Protein AF-A0A4R9EXF7-F1 (afdb_monomer_lite)

Radius of gyration: 36.36 Å; chains: 1; bounding box: 69×30×106 Å

pLDDT: mean 86.98, std 9.54, range [45.22, 97.75]

Foldseek 3Di:
DDDDQDPVNLVVLVVVLVPADADQWDADPVVHRQWTDHPPDPPPDRIDGHPQDDDDVSVVVVVCVNCCSPVSVVVSVVVVVVVVVVVVVVVVLVVVLVVLVVVLQVLLVVLVPDPDPDPVSLVSNVVSCVSNVPPPDDDGSSVVSNVVVLLVVLVVQLVVLVVVLVVQLVVCVVVVNPVSNVVSVVSNVVSVCVSVVVPVPPDD

Structure (mmCIF, N/CA/C/O backbone):
data_AF-A0A4R9EXF7-F1
#
_entry.id   AF-A0A4R9EXF7-F1
#
loop_
_atom_site.group_PDB
_atom_site.id
_atom_site.type_symbol
_atom_site.label_atom_id
_atom_site.label_alt_id
_atom_site.label_comp_id
_atom_site.label_asym_id
_atom_site.label_entity_id
_atom_site.label_seq_id
_atom_site.pdbx_PDB_ins_code
_atom_site.Cartn_x
_atom_site.Cartn_y
_atom_site.Cartn_z
_atom_site.occupancy
_atom_site.B_iso_or_equiv
_atom_site.auth_seq_id
_atom_site.auth_comp_id
_atom_site.auth_asym_id
_atom_site.auth_atom_id
_atom_site.pdbx_PDB_model_num
ATOM 1 N N . MET A 1 1 ? 10.966 14.392 -3.666 1.00 49.03 1 MET A N 1
ATOM 2 C CA . MET A 1 1 ? 10.074 13.332 -4.185 1.00 49.03 1 MET A CA 1
ATOM 3 C C . MET A 1 1 ? 9.804 13.624 -5.648 1.00 49.03 1 MET A C 1
ATOM 5 O O . MET A 1 1 ? 9.197 14.644 -5.943 1.00 49.03 1 MET A O 1
ATOM 9 N N . THR A 1 2 ? 10.315 12.803 -6.559 1.00 66.56 2 THR A N 1
ATOM 10 C CA . THR A 1 2 ? 10.086 12.955 -8.003 1.00 66.56 2 THR A CA 1
ATOM 11 C C . THR A 1 2 ? 8.628 12.620 -8.329 1.00 66.56 2 THR A C 1
ATOM 13 O O . THR A 1 2 ? 8.053 11.705 -7.735 1.00 66.56 2 THR A O 1
ATOM 16 N N . ALA A 1 3 ? 8.007 13.379 -9.234 1.00 82.88 3 ALA A N 1
ATOM 17 C CA . ALA A 1 3 ? 6.636 13.122 -9.669 1.00 82.88 3 ALA A CA 1
ATOM 18 C C . ALA A 1 3 ? 6.512 11.715 -10.284 1.00 82.88 3 ALA A C 1
ATOM 20 O O . ALA A 1 3 ? 7.434 11.235 -10.944 1.00 82.88 3 ALA A O 1
ATOM 21 N N . ARG A 1 4 ? 5.370 11.045 -10.073 1.00 88.50 4 ARG A N 1
ATOM 22 C CA . ARG A 1 4 ? 5.093 9.758 -10.731 1.00 88.50 4 ARG A CA 1
ATOM 23 C C . ARG A 1 4 ? 5.023 9.951 -12.246 1.00 88.50 4 ARG A C 1
ATOM 25 O O . ARG A 1 4 ? 4.451 10.930 -12.715 1.00 88.50 4 ARG A O 1
ATOM 32 N N . LEU A 1 5 ? 5.553 8.982 -12.990 1.00 91.81 5 LEU A N 1
ATOM 33 C CA . LEU A 1 5 ? 5.485 8.956 -14.449 1.00 91.81 5 LEU A CA 1
ATOM 34 C C . LEU A 1 5 ? 4.023 8.860 -14.913 1.00 91.81 5 LEU A C 1
ATOM 36 O O . LEU A 1 5 ? 3.321 7.926 -14.515 1.00 91.81 5 LEU A O 1
ATOM 40 N N . SER A 1 6 ? 3.569 9.809 -15.736 1.00 93.69 6 SER A N 1
ATOM 41 C CA . SER A 1 6 ? 2.227 9.749 -16.326 1.00 93.69 6 SER A CA 1
ATOM 42 C C . SER A 1 6 ? 2.146 8.666 -17.419 1.00 93.69 6 SER A C 1
ATOM 44 O O . SER A 1 6 ? 3.182 8.312 -17.995 1.00 93.69 6 SER A O 1
ATOM 46 N N . PRO A 1 7 ? 0.946 8.140 -17.735 1.00 93.19 7 PRO A N 1
ATOM 47 C CA . PRO A 1 7 ? 0.765 7.169 -18.820 1.00 93.19 7 PRO A CA 1
ATOM 48 C C . PRO A 1 7 ? 1.227 7.684 -20.191 1.00 93.19 7 PRO A C 1
ATOM 50 O O . PRO A 1 7 ? 1.802 6.936 -20.983 1.00 93.19 7 PRO A O 1
ATOM 53 N N . GLU A 1 8 ? 1.024 8.974 -20.463 1.00 94.81 8 GLU A N 1
ATOM 54 C CA . GLU A 1 8 ? 1.424 9.617 -21.717 1.00 94.81 8 GLU A CA 1
ATOM 55 C C . GLU A 1 8 ? 2.948 9.653 -21.832 1.00 94.81 8 GLU A C 1
ATOM 57 O O . GLU A 1 8 ? 3.506 9.264 -22.858 1.00 94.81 8 GLU A O 1
ATOM 62 N N . ARG A 1 9 ? 3.638 10.048 -20.751 1.00 95.56 9 ARG A N 1
ATOM 63 C CA . ARG A 1 9 ? 5.103 10.095 -20.729 1.00 95.56 9 ARG A CA 1
ATOM 64 C C . ARG A 1 9 ? 5.721 8.703 -20.833 1.00 95.56 9 ARG A C 1
ATOM 66 O O . ARG A 1 9 ? 6.747 8.542 -21.486 1.00 95.56 9 ARG A O 1
ATOM 73 N N . GLU A 1 10 ? 5.111 7.700 -20.210 1.00 95.50 10 GLU A N 1
ATOM 74 C CA . GLU A 1 10 ? 5.545 6.309 -20.351 1.00 95.50 10 GLU A CA 1
ATOM 75 C C . GLU A 1 10 ? 5.415 5.818 -21.795 1.00 95.50 10 GLU A C 1
ATOM 77 O O . GLU A 1 10 ? 6.352 5.224 -22.323 1.00 95.50 10 GLU A O 1
ATOM 82 N N . THR A 1 11 ? 4.292 6.119 -22.452 1.00 95.44 11 THR A N 1
ATOM 83 C CA . THR A 1 11 ? 4.069 5.782 -23.866 1.00 95.44 11 THR A CA 1
ATOM 84 C C . THR A 1 11 ? 5.102 6.465 -24.761 1.00 95.44 11 THR A C 1
ATOM 86 O O . THR A 1 11 ? 5.672 5.836 -25.645 1.00 95.44 11 THR A O 1
ATOM 89 N N . GLU A 1 12 ? 5.415 7.736 -24.503 1.00 97.19 12 GLU A N 1
ATOM 90 C CA . GLU A 1 12 ? 6.453 8.461 -25.239 1.00 97.19 12 GLU A CA 1
ATOM 91 C C . GLU A 1 12 ? 7.849 7.839 -25.053 1.00 97.19 12 GLU A C 1
ATOM 93 O O . GLU A 1 12 ? 8.612 7.723 -26.012 1.00 97.19 12 GLU A O 1
ATOM 98 N N . ILE A 1 13 ? 8.211 7.436 -23.829 1.00 96.44 13 ILE A N 1
ATOM 99 C CA . ILE A 1 13 ? 9.482 6.740 -23.565 1.00 96.44 13 ILE A CA 1
ATOM 100 C C . ILE A 1 13 ? 9.509 5.397 -24.298 1.00 96.44 13 ILE A C 1
ATOM 102 O O . ILE A 1 13 ? 10.498 5.105 -24.963 1.00 96.44 13 ILE A O 1
ATOM 106 N N . ARG A 1 14 ? 8.419 4.626 -24.235 1.00 96.31 14 ARG A N 1
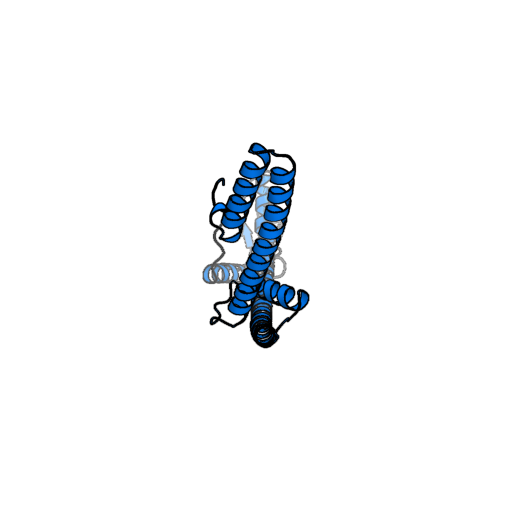ATOM 107 C CA . ARG A 1 14 ? 8.291 3.338 -24.922 1.00 96.31 14 ARG A CA 1
ATOM 108 C C . ARG A 1 14 ? 8.462 3.480 -26.430 1.00 96.31 14 ARG A C 1
ATOM 110 O O . ARG A 1 14 ? 9.304 2.803 -26.999 1.00 96.31 14 ARG A O 1
ATOM 117 N N . ASN A 1 15 ? 7.760 4.426 -27.051 1.00 96.38 15 ASN A N 1
ATOM 118 C CA . ASN A 1 15 ? 7.868 4.677 -28.489 1.00 96.38 15 ASN A CA 1
ATOM 119 C C . ASN A 1 15 ? 9.296 5.071 -28.897 1.00 96.38 15 ASN A C 1
ATOM 121 O O . ASN A 1 15 ? 9.771 4.661 -29.951 1.00 96.38 15 ASN A O 1
ATOM 125 N N . ARG A 1 16 ? 10.001 5.858 -28.068 1.00 95.81 16 ARG A N 1
ATOM 126 C CA . ARG A 1 16 ? 11.411 6.202 -28.317 1.00 95.81 16 ARG A CA 1
ATOM 127 C C . ARG A 1 16 ? 12.332 4.991 -28.185 1.00 95.81 16 ARG A C 1
ATOM 129 O O . ARG A 1 16 ? 13.241 4.861 -28.995 1.00 95.81 16 ARG A O 1
ATOM 136 N N . ALA A 1 17 ? 12.091 4.123 -27.205 1.00 94.12 17 ALA A N 1
ATOM 137 C CA . ALA A 1 17 ? 12.855 2.893 -27.024 1.00 94.12 17 ALA A CA 1
ATOM 138 C C . ALA A 1 17 ? 12.621 1.900 -28.179 1.00 94.12 17 ALA A C 1
ATOM 140 O O . ALA A 1 17 ? 13.577 1.350 -28.708 1.00 94.12 17 ALA A O 1
ATOM 141 N N . GLU A 1 18 ? 11.376 1.734 -28.633 1.00 91.56 18 GLU A N 1
ATOM 142 C CA . GLU A 1 18 ? 11.021 0.865 -29.767 1.00 91.56 18 GLU A CA 1
ATOM 143 C C . GLU A 1 18 ? 11.556 1.385 -31.111 1.00 91.56 18 GLU A C 1
ATOM 145 O O . GLU A 1 18 ? 11.885 0.597 -31.996 1.00 91.56 18 GLU A O 1
ATOM 150 N N . ALA A 1 19 ? 11.646 2.709 -31.277 1.00 91.50 19 ALA A N 1
ATOM 151 C CA . ALA A 1 19 ? 12.205 3.331 -32.476 1.00 91.50 19 ALA A CA 1
ATOM 152 C C . ALA A 1 19 ? 13.745 3.344 -32.500 1.00 91.50 19 ALA A C 1
ATOM 154 O O . ALA A 1 19 ? 14.331 3.594 -33.557 1.00 91.50 19 ALA A O 1
ATOM 155 N N . ALA A 1 20 ? 14.404 3.121 -31.358 1.00 90.12 20 ALA A N 1
ATOM 156 C CA . ALA A 1 20 ? 15.858 3.074 -31.278 1.00 90.12 20 ALA A CA 1
ATOM 157 C C . ALA A 1 20 ? 16.410 1.838 -32.009 1.00 90.12 20 ALA A C 1
ATOM 159 O O . ALA A 1 20 ? 15.744 0.809 -32.126 1.00 90.12 20 ALA A O 1
ATOM 160 N N . THR A 1 21 ? 17.650 1.922 -32.506 1.00 86.94 21 THR A N 1
ATOM 161 C CA . THR A 1 21 ? 18.310 0.723 -33.048 1.00 86.94 21 THR A CA 1
ATOM 162 C C . THR A 1 21 ? 18.509 -0.278 -31.907 1.00 86.94 21 THR A C 1
ATOM 164 O O . THR A 1 21 ? 19.013 0.135 -30.856 1.00 86.94 21 THR A O 1
ATOM 167 N N . PRO A 1 22 ? 18.161 -1.565 -32.104 1.00 83.19 22 PRO A N 1
ATOM 168 C CA . PRO A 1 22 ? 18.427 -2.602 -31.116 1.00 83.19 22 PRO A CA 1
ATOM 169 C C . PRO A 1 22 ? 19.884 -2.598 -30.644 1.00 83.19 22 PRO A C 1
ATOM 171 O O . PRO A 1 22 ? 20.794 -2.333 -31.430 1.00 83.19 22 PRO A O 1
ATOM 174 N N . GLY A 1 23 ? 20.085 -2.887 -29.359 1.00 77.44 23 GLY A N 1
ATOM 175 C CA . GLY A 1 23 ? 21.398 -3.167 -28.790 1.00 77.44 23 GLY A CA 1
ATOM 176 C C . GLY A 1 23 ? 21.837 -4.628 -28.979 1.00 77.44 23 GLY A C 1
ATOM 177 O O . GLY A 1 23 ? 21.099 -5.423 -29.575 1.00 77.44 23 GLY A O 1
ATOM 178 N N . PRO A 1 24 ? 23.046 -4.977 -28.513 1.00 78.06 24 PRO A N 1
ATOM 179 C CA . PRO A 1 24 ? 23.997 -4.080 -27.856 1.00 78.06 24 PRO A CA 1
ATOM 180 C C . PRO A 1 24 ? 24.759 -3.218 -28.872 1.00 78.06 24 PRO A C 1
ATOM 182 O O . PRO A 1 24 ? 25.056 -3.650 -29.990 1.00 78.06 24 PRO A O 1
ATOM 185 N N . TRP A 1 25 ? 25.077 -1.984 -28.480 1.00 84.94 25 TRP A N 1
ATOM 186 C CA . TRP A 1 25 ? 25.928 -1.085 -29.260 1.00 84.94 25 TRP A CA 1
ATOM 187 C C . TRP A 1 25 ? 27.375 -1.312 -28.836 1.00 84.94 25 TRP A C 1
ATOM 189 O O . TRP A 1 25 ? 27.733 -1.039 -27.693 1.00 84.94 25 TRP A O 1
ATOM 199 N N . VAL A 1 26 ? 28.205 -1.820 -29.746 1.00 84.88 26 VAL A N 1
ATOM 200 C CA . VAL A 1 26 ? 29.598 -2.176 -29.441 1.00 84.88 26 VAL A CA 1
ATOM 201 C C . VAL A 1 26 ? 30.569 -1.234 -30.138 1.00 84.88 26 VAL A C 1
ATOM 203 O O . VAL A 1 26 ? 30.279 -0.719 -31.222 1.00 84.88 26 VAL A O 1
ATOM 206 N N . GLU A 1 27 ? 31.724 -1.013 -29.511 1.00 85.12 27 GLU A N 1
ATOM 207 C CA . GLU A 1 27 ? 32.823 -0.257 -30.107 1.00 85.12 27 GLU A CA 1
ATOM 208 C C . GLU A 1 27 ? 33.320 -0.970 -31.371 1.00 85.12 27 GLU A C 1
ATOM 210 O O . GLU A 1 27 ? 33.538 -2.185 -31.377 1.00 85.12 27 GLU A O 1
ATOM 215 N N . TYR A 1 28 ? 33.515 -0.214 -32.450 1.00 83.25 28 TYR A N 1
ATOM 216 C CA . TYR A 1 28 ? 34.041 -0.745 -33.701 1.00 83.25 28 TYR A CA 1
ATOM 217 C C . TYR A 1 28 ? 35.453 -0.195 -33.943 1.00 83.25 28 TYR A C 1
ATOM 219 O O . TYR A 1 28 ? 35.640 0.871 -34.532 1.00 83.25 28 TYR A O 1
ATOM 227 N N . ALA A 1 29 ? 36.450 -0.952 -33.473 1.00 80.25 29 ALA A N 1
ATOM 228 C CA . ALA A 1 29 ? 37.847 -0.526 -33.348 1.00 80.25 29 ALA A CA 1
ATOM 229 C C . ALA A 1 29 ? 38.460 0.075 -34.629 1.00 80.25 29 ALA A C 1
ATOM 231 O O . ALA A 1 29 ? 39.260 1.007 -34.549 1.00 80.25 29 ALA A O 1
ATOM 232 N N . ASP A 1 30 ? 38.050 -0.399 -35.811 1.00 83.81 30 ASP A N 1
ATOM 233 C CA . ASP A 1 30 ? 38.567 0.080 -37.102 1.00 83.81 30 ASP A CA 1
ATOM 234 C C . ASP A 1 30 ? 38.242 1.562 -37.384 1.00 83.81 30 ASP A C 1
ATOM 236 O O . ASP A 1 30 ? 38.890 2.185 -38.225 1.00 83.81 30 ASP A O 1
ATOM 240 N N . TYR A 1 31 ? 37.245 2.135 -36.699 1.00 80.38 31 TYR A N 1
ATOM 241 C CA . TYR A 1 31 ? 36.782 3.518 -36.884 1.00 80.38 31 TYR A CA 1
ATOM 242 C C . TYR A 1 31 ? 37.031 4.402 -35.648 1.00 80.38 31 TYR A C 1
ATOM 244 O O . TYR A 1 31 ? 36.631 5.568 -35.631 1.00 80.38 31 TYR A O 1
ATOM 252 N N . GLY A 1 32 ? 37.750 3.877 -34.650 1.00 81.75 32 GLY A N 1
ATOM 253 C CA . GLY A 1 32 ? 38.147 4.582 -33.432 1.00 81.75 32 GLY A CA 1
ATOM 254 C C . GLY A 1 32 ? 37.204 4.382 -32.241 1.00 81.75 32 GLY A C 1
ATOM 255 O O . GLY A 1 32 ? 36.060 3.960 -32.382 1.00 81.75 32 GLY A O 1
ATOM 256 N N . LYS A 1 33 ? 37.700 4.739 -31.050 1.00 79.38 33 LYS A N 1
ATOM 257 C CA . LYS A 1 33 ? 37.063 4.486 -29.742 1.00 79.38 33 LYS A CA 1
ATOM 258 C C . LYS A 1 33 ? 35.715 5.172 -29.498 1.00 79.38 33 LYS A C 1
ATOM 260 O O . LYS A 1 33 ? 34.995 4.812 -28.570 1.00 79.38 33 LYS A O 1
ATOM 265 N N . ASP A 1 34 ? 35.393 6.180 -30.302 1.00 81.88 34 ASP A N 1
ATOM 266 C CA . ASP A 1 34 ? 34.145 6.945 -30.203 1.00 81.88 34 ASP A CA 1
ATOM 267 C C . ASP A 1 34 ? 33.079 6.422 -31.179 1.00 81.88 34 ASP A C 1
ATOM 269 O O . ASP A 1 34 ? 31.987 6.983 -31.273 1.00 81.88 34 ASP A O 1
ATOM 273 N N . PHE A 1 35 ? 33.387 5.373 -31.949 1.00 82.44 35 PHE A N 1
ATOM 274 C CA . PHE A 1 35 ? 32.498 4.819 -32.961 1.00 82.44 35 PHE A CA 1
ATOM 275 C C . PHE A 1 35 ? 31.800 3.558 -32.448 1.00 82.44 35 PHE A C 1
ATOM 277 O O . PHE A 1 35 ? 32.442 2.543 -32.172 1.00 82.44 35 PHE A O 1
ATOM 284 N N . TYR A 1 36 ? 30.467 3.615 -32.395 1.00 82.62 36 TYR A N 1
ATOM 285 C CA . TYR A 1 36 ? 29.616 2.514 -31.952 1.00 82.62 36 TYR A CA 1
ATOM 286 C C . TYR A 1 36 ? 28.683 2.076 -33.070 1.00 82.62 36 TYR A C 1
ATOM 288 O O . TYR A 1 36 ? 28.116 2.897 -33.801 1.00 82.62 36 TYR A O 1
ATOM 296 N N . ALA A 1 37 ? 28.509 0.765 -33.187 1.00 79.88 37 ALA A N 1
ATOM 297 C CA . ALA A 1 37 ? 27.616 0.176 -34.166 1.00 79.88 37 ALA A CA 1
ATOM 298 C C . ALA A 1 37 ? 26.861 -1.018 -33.584 1.00 79.88 37 ALA A C 1
ATOM 300 O O . ALA A 1 37 ? 27.387 -1.793 -32.783 1.00 79.88 37 ALA A O 1
ATOM 301 N N . TYR A 1 38 ? 25.633 -1.199 -34.061 1.00 79.00 38 TYR A N 1
ATOM 302 C CA . TYR A 1 38 ? 24.917 -2.458 -33.920 1.00 79.00 38 TYR A CA 1
ATOM 303 C C . TYR A 1 38 ? 25.459 -3.487 -34.924 1.00 79.00 38 TYR A C 1
ATOM 305 O O . TYR A 1 38 ? 25.412 -3.275 -36.137 1.00 79.00 38 TYR A O 1
ATOM 313 N N . THR A 1 39 ? 25.965 -4.620 -34.434 1.00 72.94 39 THR A N 1
ATOM 314 C CA . THR A 1 39 ? 26.617 -5.654 -35.266 1.00 72.94 39 THR A CA 1
ATOM 315 C C . THR A 1 39 ? 25.679 -6.774 -35.724 1.00 72.94 39 THR A C 1
ATOM 317 O O . THR A 1 39 ? 26.066 -7.596 -36.552 1.00 72.94 39 THR A O 1
ATOM 320 N N . GLY A 1 40 ? 24.432 -6.804 -35.243 1.00 70.31 40 GLY A N 1
ATOM 321 C CA . GLY A 1 40 ? 23.449 -7.843 -35.583 1.00 70.31 40 GLY A CA 1
ATOM 322 C C . GLY A 1 40 ? 22.671 -7.616 -36.888 1.00 70.31 40 GLY A C 1
ATOM 323 O O . GLY A 1 40 ? 21.759 -8.383 -37.190 1.00 70.31 40 GLY A O 1
ATOM 324 N N . GLY A 1 41 ? 22.983 -6.567 -37.660 1.00 70.06 41 GLY A N 1
ATOM 325 C CA . GLY A 1 41 ? 22.217 -6.151 -38.841 1.00 70.06 41 GLY A CA 1
ATOM 326 C C . GLY A 1 41 ? 23.071 -5.775 -40.059 1.00 70.06 41 GLY A C 1
ATOM 327 O O . GLY A 1 41 ? 24.299 -5.823 -40.004 1.00 70.06 41 GLY A O 1
ATOM 328 N N . PRO A 1 42 ? 22.439 -5.403 -41.193 1.00 69.50 42 PRO A N 1
ATOM 329 C CA . PRO A 1 42 ? 23.164 -4.925 -42.366 1.00 69.50 42 PRO A CA 1
ATOM 330 C C . PRO A 1 42 ? 23.989 -3.676 -42.031 1.00 69.50 42 PRO A C 1
ATOM 332 O O . PRO A 1 42 ? 23.525 -2.788 -41.311 1.00 69.50 42 PRO A O 1
ATOM 335 N N . TYR A 1 43 ? 25.199 -3.617 -42.595 1.00 59.31 43 TYR A N 1
ATOM 336 C CA . TYR A 1 43 ? 26.155 -2.522 -42.428 1.00 59.31 43 TYR A CA 1
ATOM 337 C C . TYR A 1 43 ? 25.463 -1.154 -42.613 1.00 59.31 43 TYR A C 1
ATOM 339 O O . TYR A 1 43 ? 24.742 -0.960 -43.593 1.00 59.31 43 TYR A O 1
ATOM 347 N N . LEU A 1 44 ? 25.686 -0.224 -41.669 1.00 61.66 44 LEU A N 1
ATOM 348 C CA . LEU A 1 44 ? 25.129 1.146 -41.579 1.00 61.66 44 LEU A CA 1
ATOM 349 C C . LEU A 1 44 ? 23.740 1.334 -40.938 1.00 61.66 44 LEU A C 1
ATOM 351 O O . LEU A 1 44 ? 23.268 2.471 -40.875 1.00 61.66 44 LEU A O 1
ATOM 355 N N . ARG A 1 45 ? 23.077 0.299 -40.405 1.00 63.91 45 ARG A N 1
ATOM 356 C CA . ARG A 1 45 ? 21.908 0.520 -39.528 1.00 63.91 45 ARG A CA 1
ATOM 357 C C . ARG A 1 45 ? 22.347 0.733 -38.078 1.00 63.91 45 ARG A C 1
ATOM 359 O O . ARG A 1 45 ? 22.881 -0.181 -37.466 1.00 63.91 45 ARG A O 1
ATOM 366 N N . GLY A 1 46 ? 22.088 1.931 -37.548 1.00 64.25 46 GLY A N 1
ATOM 367 C CA . GLY A 1 46 ? 22.415 2.303 -36.165 1.00 64.25 46 GLY A CA 1
ATOM 368 C C . GLY A 1 46 ? 23.904 2.505 -35.923 1.00 64.25 46 GLY A C 1
ATOM 369 O O . GLY A 1 46 ? 24.465 1.959 -34.981 1.00 64.25 46 GLY A O 1
ATOM 370 N N . VAL A 1 47 ? 24.540 3.263 -36.812 1.00 72.81 47 VAL A N 1
ATOM 371 C CA . VAL A 1 47 ? 25.919 3.718 -36.642 1.00 72.81 47 VAL A CA 1
ATOM 372 C C . VAL A 1 47 ? 25.895 5.134 -36.087 1.00 72.81 47 VAL A C 1
ATOM 374 O O . VAL A 1 47 ? 25.163 5.985 -36.599 1.00 72.81 47 VAL A O 1
ATOM 377 N N . GLY A 1 48 ? 26.705 5.394 -35.065 1.00 74.25 48 GLY A N 1
ATOM 378 C CA . GLY A 1 48 ? 26.844 6.721 -34.482 1.00 74.25 48 GLY A CA 1
ATOM 379 C C . GLY A 1 48 ? 28.225 6.943 -33.881 1.00 74.25 48 GLY A C 1
ATOM 380 O O . GLY A 1 48 ? 28.904 6.006 -33.464 1.00 74.25 48 GLY A O 1
ATOM 381 N N . THR A 1 49 ? 28.634 8.208 -33.836 1.00 78.12 49 THR A N 1
ATOM 382 C CA . THR A 1 49 ? 29.806 8.638 -33.071 1.00 78.12 49 THR A CA 1
ATOM 383 C C . THR A 1 49 ? 29.329 9.223 -31.747 1.00 78.12 49 THR A C 1
ATOM 385 O O . THR A 1 49 ? 28.587 10.205 -31.739 1.00 78.12 49 THR A O 1
ATOM 388 N N . LEU A 1 50 ? 29.750 8.619 -30.640 1.00 80.31 50 LEU A N 1
ATOM 389 C CA . LEU A 1 50 ? 29.514 9.090 -29.278 1.00 80.31 50 LEU A CA 1
ATOM 390 C C . LEU A 1 50 ? 30.851 9.586 -28.728 1.00 80.31 50 LEU A C 1
ATOM 392 O O . LEU A 1 50 ? 31.662 8.799 -28.254 1.00 80.31 50 LEU A O 1
ATOM 396 N N . ASN A 1 51 ? 31.096 10.892 -28.829 1.00 84.56 51 ASN A N 1
ATOM 397 C CA . ASN A 1 51 ? 32.289 11.506 -28.254 1.00 84.56 51 ASN A CA 1
ATOM 398 C C . ASN A 1 51 ? 31.934 12.134 -26.903 1.00 84.56 51 ASN A C 1
ATOM 400 O O . ASN A 1 51 ? 31.281 13.177 -26.853 1.00 84.56 51 ASN A O 1
ATOM 404 N N . LEU A 1 52 ? 32.361 11.475 -25.829 1.00 86.88 52 LEU A N 1
ATOM 405 C CA . LEU A 1 52 ? 32.170 11.915 -24.444 1.00 86.88 52 LEU A CA 1
ATOM 406 C C . LEU A 1 52 ? 33.470 12.456 -23.824 1.00 86.88 52 LEU A C 1
ATOM 408 O O . LEU A 1 52 ? 33.494 12.818 -22.653 1.00 86.88 52 LEU A O 1
ATOM 412 N N . GLY A 1 53 ? 34.545 12.557 -24.614 1.00 88.44 53 GLY A N 1
ATOM 413 C CA . GLY A 1 53 ? 35.879 12.899 -24.132 1.00 88.44 53 GLY A CA 1
ATOM 414 C C . GLY A 1 53 ? 36.630 11.703 -23.542 1.00 88.44 53 GLY A C 1
ATOM 415 O O . GLY A 1 53 ? 36.418 10.559 -23.942 1.00 88.44 53 GLY A O 1
ATOM 416 N N . ASP A 1 54 ? 37.545 12.004 -22.621 1.00 88.00 54 ASP A N 1
ATOM 417 C CA . ASP A 1 54 ? 38.435 11.054 -21.953 1.00 88.00 54 ASP A CA 1
ATOM 418 C C . ASP A 1 54 ? 38.278 11.142 -20.433 1.00 88.00 54 ASP A C 1
ATOM 420 O O . ASP A 1 54 ? 38.069 12.230 -19.892 1.00 88.00 54 ASP A O 1
ATOM 424 N N . GLY A 1 55 ? 38.466 10.013 -19.750 1.00 91.25 55 GLY A N 1
ATOM 425 C CA . GLY A 1 55 ? 38.427 9.912 -18.291 1.00 91.25 55 GLY A CA 1
ATOM 426 C C . GLY A 1 55 ? 37.281 9.039 -17.784 1.00 91.25 55 GLY A C 1
ATOM 427 O O . GLY A 1 55 ? 36.395 8.651 -18.538 1.00 91.25 55 GLY A O 1
ATOM 428 N N . GLU A 1 56 ? 37.303 8.754 -16.483 1.00 91.19 56 GLU A N 1
ATOM 429 C CA . GLU A 1 56 ? 36.393 7.792 -15.842 1.00 91.19 56 GLU A CA 1
ATOM 430 C C . GLU A 1 56 ? 34.908 8.171 -15.996 1.00 91.19 56 GLU A C 1
ATOM 432 O O . GLU A 1 56 ? 34.078 7.300 -16.246 1.00 91.19 56 GLU A O 1
ATOM 437 N N . ASP A 1 57 ? 34.570 9.465 -15.930 1.00 90.19 57 ASP A N 1
ATOM 438 C CA . ASP A 1 57 ? 33.193 9.942 -16.132 1.00 90.19 57 ASP A CA 1
ATOM 439 C C . ASP A 1 57 ? 32.705 9.691 -17.573 1.00 90.19 57 ASP A C 1
ATOM 441 O O . ASP A 1 57 ? 31.566 9.278 -17.790 1.00 90.19 57 ASP A O 1
ATOM 445 N N . ALA A 1 58 ? 33.581 9.889 -18.566 1.00 86.56 58 ALA A N 1
ATOM 446 C CA . ALA A 1 58 ? 33.263 9.656 -19.975 1.00 86.56 58 ALA A CA 1
ATOM 447 C C . ALA A 1 58 ? 33.075 8.162 -20.280 1.00 86.56 58 ALA A C 1
ATOM 449 O O . ALA A 1 58 ? 32.248 7.803 -21.122 1.00 86.56 58 ALA A O 1
ATOM 450 N N . ASP A 1 59 ? 33.824 7.295 -19.594 1.00 88.31 59 ASP A N 1
ATOM 451 C CA . ASP A 1 59 ? 33.672 5.843 -19.685 1.00 88.31 59 ASP A CA 1
ATOM 452 C C . ASP A 1 59 ? 32.340 5.382 -19.064 1.00 88.31 59 ASP A C 1
ATOM 454 O O . ASP A 1 59 ? 31.637 4.562 -19.658 1.00 88.31 59 ASP A O 1
ATOM 458 N N . ALA A 1 60 ? 31.936 5.964 -17.929 1.00 89.44 60 ALA A N 1
ATOM 459 C CA . ALA A 1 60 ? 30.658 5.662 -17.281 1.00 89.44 60 ALA A CA 1
ATOM 460 C C . ALA A 1 60 ? 29.442 6.124 -18.110 1.00 89.44 60 ALA A C 1
ATOM 462 O O . ALA A 1 60 ? 28.494 5.360 -18.311 1.00 89.44 60 ALA A O 1
ATOM 463 N N . ASP A 1 61 ? 29.469 7.351 -18.641 1.00 89.88 61 ASP A N 1
ATOM 464 C CA . ASP A 1 61 ? 28.399 7.880 -19.501 1.00 89.88 61 ASP A CA 1
ATOM 465 C C . ASP A 1 61 ? 28.236 7.045 -20.781 1.00 89.88 61 ASP A C 1
ATOM 467 O O . ASP A 1 61 ? 27.122 6.795 -21.255 1.00 89.88 61 ASP A O 1
ATOM 471 N N . ARG A 1 62 ? 29.358 6.580 -21.335 1.00 89.12 62 ARG A N 1
ATOM 472 C CA . ARG A 1 62 ? 29.406 5.700 -22.504 1.00 89.12 62 ARG A CA 1
ATOM 473 C C . ARG A 1 62 ? 28.741 4.365 -22.207 1.00 89.12 62 ARG A C 1
ATOM 475 O O . ARG A 1 62 ? 27.870 3.964 -22.973 1.00 89.12 62 ARG A O 1
ATOM 482 N N . GLU A 1 63 ? 29.115 3.713 -21.107 1.00 89.75 63 GLU A N 1
ATOM 483 C CA . GLU A 1 63 ? 28.516 2.446 -20.678 1.00 89.75 63 GLU A CA 1
ATOM 484 C C . GLU A 1 63 ? 27.003 2.583 -20.462 1.00 89.75 63 GLU A C 1
ATOM 486 O O . GLU A 1 63 ? 26.232 1.743 -20.927 1.00 89.75 63 GLU A O 1
ATOM 491 N N . PHE A 1 64 ? 26.555 3.674 -19.838 1.00 92.19 64 PHE A N 1
ATOM 492 C CA . PHE A 1 64 ? 25.131 3.940 -19.649 1.00 92.19 64 PHE A CA 1
ATOM 493 C C . PHE A 1 64 ? 24.379 4.070 -20.983 1.00 92.19 64 PHE A C 1
ATOM 495 O O . PHE A 1 64 ? 23.331 3.452 -21.177 1.00 92.19 64 PHE A O 1
ATOM 502 N N . ILE A 1 65 ? 24.896 4.867 -21.925 1.00 89.62 65 ILE A N 1
ATOM 503 C CA . ILE A 1 65 ? 24.229 5.108 -23.214 1.00 89.62 65 ILE A CA 1
ATOM 504 C C . ILE A 1 65 ? 24.187 3.837 -24.069 1.00 89.62 65 ILE A C 1
ATOM 506 O O . ILE A 1 65 ? 23.165 3.578 -24.711 1.00 89.62 65 ILE A O 1
ATOM 510 N N . THR A 1 66 ? 25.261 3.042 -24.088 1.00 88.00 66 THR A N 1
ATOM 511 C CA . THR A 1 66 ? 25.324 1.821 -24.907 1.00 88.00 66 THR A CA 1
ATOM 512 C C . THR A 1 66 ? 24.355 0.741 -24.426 1.00 88.00 66 THR A C 1
ATOM 514 O O . THR A 1 66 ? 23.796 0.029 -25.263 1.00 88.00 66 THR A O 1
ATOM 517 N N . HIS A 1 67 ? 24.091 0.665 -23.116 1.00 89.06 67 HIS A N 1
ATOM 518 C CA . HIS A 1 67 ? 23.137 -0.283 -22.527 1.00 89.06 67 HIS A CA 1
ATOM 519 C C . HIS A 1 67 ? 21.700 0.248 -22.441 1.00 89.06 67 HIS A C 1
ATOM 521 O O . HIS A 1 67 ? 20.760 -0.539 -22.332 1.00 89.06 67 HIS A O 1
ATOM 527 N N . ALA A 1 68 ? 21.475 1.560 -22.579 1.00 91.50 68 ALA A N 1
ATOM 528 C CA . ALA A 1 68 ? 20.140 2.156 -22.473 1.00 91.50 68 ALA A CA 1
ATOM 529 C C . ALA A 1 68 ? 19.101 1.534 -23.429 1.00 91.50 68 ALA A C 1
ATOM 531 O O . ALA A 1 68 ? 17.914 1.476 -23.098 1.00 91.50 68 ALA A O 1
ATOM 532 N N . ALA A 1 69 ? 19.528 1.056 -24.604 1.00 88.69 69 ALA A N 1
ATOM 533 C CA . ALA A 1 69 ? 18.655 0.382 -25.567 1.00 88.69 69 ALA A CA 1
ATOM 534 C C . ALA A 1 69 ? 18.089 -0.959 -25.052 1.00 88.69 69 ALA A C 1
ATOM 536 O O . ALA A 1 69 ? 17.035 -1.384 -25.521 1.00 88.69 69 ALA A O 1
ATOM 537 N N . GLU A 1 70 ? 18.755 -1.605 -24.093 1.00 90.50 70 GLU A N 1
ATOM 538 C CA . GLU A 1 70 ? 18.329 -2.859 -23.456 1.00 90.50 70 GLU A CA 1
ATOM 539 C C . GLU A 1 70 ? 17.677 -2.592 -22.091 1.00 90.50 70 GLU A C 1
ATOM 541 O O . GLU A 1 70 ? 16.581 -3.090 -21.807 1.00 90.50 70 GLU A O 1
ATOM 546 N N . ASP A 1 71 ? 18.295 -1.726 -21.286 1.00 94.50 71 ASP A N 1
ATOM 547 C CA . ASP A 1 71 ? 17.859 -1.428 -19.922 1.00 94.50 71 ASP A CA 1
ATOM 548 C C . ASP A 1 71 ? 16.512 -0.701 -19.878 1.00 94.50 71 ASP A C 1
ATOM 550 O O . ASP A 1 71 ? 15.657 -1.013 -19.047 1.00 94.50 71 ASP A O 1
ATOM 554 N N . VAL A 1 72 ? 16.271 0.266 -20.773 1.00 94.62 72 VAL A N 1
ATOM 555 C CA . VAL A 1 72 ? 15.017 1.040 -20.759 1.00 94.62 72 VAL A CA 1
ATOM 556 C C . VAL A 1 72 ? 13.800 0.152 -21.055 1.00 94.62 72 VAL A C 1
ATOM 558 O O . VAL A 1 72 ? 12.837 0.219 -20.282 1.00 94.62 72 VAL A O 1
ATOM 561 N N . PRO A 1 73 ? 13.787 -0.697 -22.105 1.00 94.06 73 PRO A N 1
ATOM 562 C CA . PRO A 1 73 ? 12.719 -1.677 -22.295 1.00 94.06 73 PRO A CA 1
ATOM 563 C C . PRO A 1 73 ? 12.523 -2.617 -21.101 1.00 94.06 73 PRO A C 1
ATOM 565 O O . PRO A 1 73 ? 11.378 -2.839 -20.702 1.00 94.06 73 PRO A O 1
ATOM 568 N N . ALA A 1 74 ? 13.606 -3.130 -20.504 1.00 94.94 74 ALA A N 1
ATOM 569 C CA . ALA A 1 74 ? 13.524 -4.003 -19.333 1.00 94.94 74 ALA A CA 1
ATOM 570 C C . ALA A 1 74 ? 12.861 -3.291 -18.141 1.00 94.94 74 ALA A C 1
ATOM 572 O O . ALA A 1 74 ? 11.910 -3.805 -17.553 1.00 94.94 74 ALA A O 1
ATOM 573 N N . LEU A 1 75 ? 13.272 -2.054 -17.845 1.00 96.31 75 LEU A N 1
ATOM 574 C CA . LEU A 1 75 ? 12.672 -1.233 -16.791 1.00 96.31 75 LEU A CA 1
ATOM 575 C C . LEU A 1 75 ? 11.197 -0.903 -17.061 1.00 96.31 75 LEU A C 1
ATOM 577 O O . LEU A 1 75 ? 10.392 -0.874 -16.128 1.00 96.31 75 LEU A O 1
ATOM 581 N N . LEU A 1 76 ? 10.812 -0.657 -18.318 1.00 96.19 76 LEU A N 1
ATOM 582 C CA . LEU A 1 76 ? 9.408 -0.449 -18.689 1.00 96.19 76 LEU A CA 1
ATOM 583 C C . LEU A 1 76 ? 8.568 -1.719 -18.498 1.00 96.19 76 LEU A C 1
ATOM 585 O O . LEU A 1 76 ? 7.420 -1.621 -18.056 1.00 96.19 76 LEU A O 1
ATOM 589 N N . ALA A 1 77 ? 9.124 -2.892 -18.808 1.00 96.06 77 ALA A N 1
ATOM 590 C CA . ALA A 1 77 ? 8.467 -4.176 -18.580 1.00 96.06 77 ALA A CA 1
ATOM 591 C C . ALA A 1 77 ? 8.254 -4.436 -17.079 1.00 96.06 77 ALA A C 1
ATOM 593 O O . ALA A 1 77 ? 7.130 -4.726 -16.667 1.00 96.06 77 ALA A O 1
ATOM 594 N N . GLU A 1 78 ? 9.284 -4.226 -16.257 1.00 97.75 78 GLU A N 1
ATOM 595 C CA . GLU A 1 78 ? 9.196 -4.332 -14.794 1.00 97.75 78 GLU A CA 1
ATOM 596 C C . GLU A 1 78 ? 8.195 -3.331 -14.200 1.00 97.75 78 GLU A C 1
ATOM 598 O O . GLU A 1 78 ? 7.355 -3.684 -13.370 1.00 97.75 78 GLU A O 1
ATOM 603 N N . LEU A 1 79 ? 8.199 -2.077 -14.668 1.00 95.31 79 LEU A N 1
ATOM 604 C CA . LEU A 1 79 ? 7.222 -1.074 -14.237 1.00 95.31 79 LEU A CA 1
ATOM 605 C C . LEU A 1 79 ? 5.784 -1.498 -14.570 1.00 95.31 79 LEU A C 1
ATOM 607 O O . LEU A 1 79 ? 4.874 -1.288 -13.760 1.00 95.31 79 LEU A O 1
ATOM 611 N N . ALA A 1 80 ? 5.564 -2.078 -15.752 1.00 94.50 80 ALA A N 1
ATOM 612 C CA . ALA A 1 80 ? 4.262 -2.595 -16.153 1.00 94.50 80 ALA A CA 1
ATOM 613 C C . ALA A 1 80 ? 3.830 -3.782 -15.274 1.00 94.50 80 ALA A C 1
ATOM 615 O O . ALA A 1 80 ? 2.688 -3.793 -14.804 1.00 94.50 80 ALA A O 1
ATOM 616 N N . ALA A 1 81 ? 4.738 -4.721 -14.991 1.00 96.12 81 ALA A N 1
ATOM 617 C CA . ALA A 1 81 ? 4.494 -5.854 -14.100 1.00 96.12 81 ALA A CA 1
ATOM 618 C C . ALA A 1 81 ? 4.128 -5.389 -12.681 1.00 96.12 81 ALA A C 1
ATOM 620 O O . ALA A 1 81 ? 3.049 -5.715 -12.185 1.00 96.12 81 ALA A O 1
ATOM 621 N N . ALA A 1 82 ? 4.934 -4.511 -12.079 1.00 95.19 82 ALA A N 1
ATOM 622 C CA . ALA A 1 82 ? 4.678 -3.959 -10.749 1.00 95.19 82 ALA A CA 1
ATOM 623 C C . ALA A 1 82 ? 3.332 -3.211 -10.665 1.00 95.19 82 ALA A C 1
ATOM 625 O O . ALA A 1 82 ? 2.631 -3.247 -9.648 1.00 95.19 82 ALA A O 1
ATOM 626 N N . ARG A 1 83 ? 2.926 -2.519 -11.738 1.00 93.31 83 ARG A N 1
ATOM 627 C CA . ARG A 1 83 ? 1.603 -1.877 -11.809 1.00 93.31 83 ARG A CA 1
ATOM 628 C C . ARG A 1 83 ? 0.473 -2.896 -11.899 1.00 93.31 83 ARG A C 1
ATOM 630 O O . ARG A 1 83 ? -0.538 -2.697 -11.225 1.00 93.31 83 ARG A O 1
ATOM 637 N N . ALA A 1 84 ? 0.632 -3.952 -12.693 1.00 95.50 84 ALA A N 1
ATOM 638 C 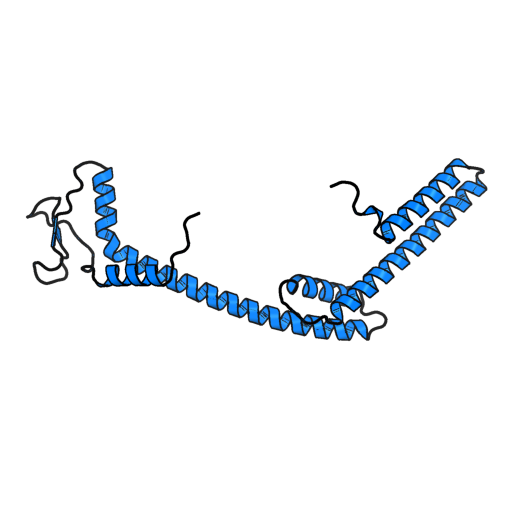CA . ALA A 1 84 ? -0.350 -5.026 -12.798 1.00 95.50 84 ALA A CA 1
ATOM 639 C C . ALA A 1 84 ? -0.534 -5.742 -11.449 1.00 95.50 84 ALA A C 1
ATOM 641 O O . ALA A 1 84 ? -1.665 -5.878 -10.981 1.00 95.50 84 ALA A O 1
ATOM 642 N N . GLU A 1 85 ? 0.563 -6.084 -10.771 1.00 96.94 85 GLU A N 1
ATOM 643 C CA . GLU A 1 85 ? 0.543 -6.661 -9.422 1.00 96.94 85 GLU A CA 1
ATOM 644 C C . GLU A 1 85 ? -0.169 -5.752 -8.423 1.00 96.94 85 GLU A C 1
ATOM 646 O O . GLU A 1 85 ? -1.018 -6.202 -7.656 1.00 96.94 85 GLU A O 1
ATOM 651 N N . ARG A 1 86 ? 0.115 -4.445 -8.456 1.00 96.50 86 ARG A N 1
ATOM 652 C CA . ARG A 1 86 ? -0.557 -3.475 -7.585 1.00 96.50 86 ARG A CA 1
ATOM 653 C C . ARG A 1 86 ? -2.061 -3.390 -7.849 1.00 96.50 86 ARG A C 1
ATOM 655 O O . ARG A 1 86 ? -2.822 -3.216 -6.899 1.00 96.50 86 ARG A O 1
ATOM 662 N N . VAL A 1 87 ? -2.493 -3.437 -9.109 1.00 96.75 87 VAL A N 1
ATOM 663 C CA . VAL A 1 87 ? -3.921 -3.439 -9.469 1.00 96.75 87 VAL A CA 1
ATOM 664 C C . VAL A 1 87 ? -4.596 -4.698 -8.935 1.00 96.75 87 VAL A C 1
ATOM 666 O O . VAL A 1 87 ? -5.639 -4.596 -8.295 1.00 96.75 87 VAL A O 1
ATOM 669 N N . GLU A 1 88 ? -3.976 -5.858 -9.124 1.00 97.56 88 GLU A N 1
ATOM 670 C CA . GLU A 1 88 ? -4.496 -7.131 -8.626 1.00 97.56 88 GLU A CA 1
ATOM 671 C C . GLU A 1 88 ? -4.542 -7.171 -7.090 1.00 97.56 88 GLU A C 1
ATOM 673 O O . GLU A 1 88 ? -5.552 -7.555 -6.505 1.00 97.56 88 GLU A O 1
ATOM 678 N N . ALA A 1 89 ? -3.495 -6.694 -6.412 1.00 96.06 89 ALA A N 1
ATOM 679 C CA . ALA A 1 89 ? -3.468 -6.596 -4.956 1.00 96.06 89 ALA A CA 1
ATOM 680 C C . ALA A 1 89 ? -4.578 -5.680 -4.425 1.00 96.06 89 ALA A C 1
ATOM 682 O O . ALA A 1 89 ? -5.245 -6.021 -3.452 1.00 96.06 89 ALA A O 1
ATOM 683 N N . ARG A 1 90 ? -4.815 -4.539 -5.083 1.00 95.44 90 ARG A N 1
ATOM 684 C CA . ARG A 1 90 ? -5.917 -3.633 -4.733 1.00 95.44 90 ARG A CA 1
ATOM 685 C C . ARG A 1 90 ? -7.272 -4.290 -4.911 1.00 95.44 90 ARG A C 1
ATOM 687 O O . ARG A 1 90 ? -8.073 -4.233 -3.995 1.00 95.44 90 ARG A O 1
ATOM 694 N N . LYS A 1 91 ? -7.486 -4.981 -6.029 1.00 96.50 91 LYS A N 1
ATOM 695 C CA . LYS A 1 91 ? -8.721 -5.728 -6.264 1.00 96.50 91 LYS A CA 1
ATOM 696 C C . LYS A 1 91 ? -8.978 -6.759 -5.159 1.00 96.50 91 LYS A C 1
ATOM 698 O O . LYS A 1 91 ? -10.093 -6.847 -4.661 1.00 96.50 91 LYS A O 1
ATOM 703 N N . ARG A 1 92 ? -7.948 -7.498 -4.734 1.00 96.56 92 ARG A N 1
ATOM 704 C CA . ARG A 1 92 ? -8.062 -8.450 -3.615 1.00 96.56 92 ARG A CA 1
ATOM 705 C C . ARG A 1 92 ? -8.390 -7.762 -2.295 1.00 96.56 92 ARG A C 1
ATOM 707 O O . ARG A 1 92 ? -9.190 -8.288 -1.532 1.00 96.56 92 ARG A O 1
ATOM 714 N N . VAL A 1 93 ? -7.782 -6.608 -2.022 1.00 93.19 93 VAL A N 1
ATOM 715 C CA . VAL A 1 93 ? -8.121 -5.799 -0.842 1.00 93.19 93 VAL A CA 1
ATOM 716 C C . VAL A 1 93 ? -9.579 -5.348 -0.909 1.00 93.19 93 VAL A C 1
ATOM 718 O O . VAL A 1 93 ? -10.297 -5.566 0.057 1.00 93.19 93 VAL A O 1
ATOM 721 N N . ASP A 1 94 ? -10.043 -4.835 -2.048 1.00 91.38 94 ASP A N 1
ATOM 722 C CA . ASP A 1 94 ? -11.433 -4.401 -2.236 1.00 91.38 94 ASP A CA 1
ATOM 723 C C . ASP A 1 94 ? -12.428 -5.567 -2.029 1.00 91.38 94 ASP A C 1
ATOM 725 O O . ASP A 1 94 ? -13.472 -5.412 -1.391 1.00 91.38 94 ASP A O 1
ATOM 729 N N . GLU A 1 95 ? -12.102 -6.763 -2.533 1.00 94.50 95 GLU A N 1
ATOM 730 C CA . GLU A 1 95 ? -12.898 -7.981 -2.330 1.00 94.50 95 GLU A CA 1
ATOM 731 C C . GLU A 1 95 ? -12.935 -8.409 -0.854 1.00 94.50 95 GLU A C 1
ATOM 733 O O . GLU A 1 95 ? -14.006 -8.718 -0.326 1.00 94.50 95 GLU A O 1
ATOM 738 N N . LEU A 1 96 ? -11.787 -8.394 -0.169 1.00 93.25 96 LEU A N 1
ATOM 739 C CA . LEU A 1 96 ? -11.693 -8.721 1.255 1.00 93.25 96 LEU A CA 1
ATOM 740 C C . LEU A 1 96 ? -12.416 -7.694 2.130 1.00 93.25 96 LEU A C 1
ATOM 742 O O . LEU A 1 96 ? -13.095 -8.083 3.077 1.00 93.25 96 LEU A O 1
ATOM 746 N N . GLU A 1 97 ? -12.316 -6.404 1.808 1.00 93.00 97 GLU A N 1
ATOM 747 C CA . GLU A 1 97 ? -13.043 -5.343 2.506 1.00 93.00 97 GLU A CA 1
ATOM 748 C C . GLU A 1 97 ? -14.552 -5.540 2.379 1.00 93.00 97 GLU A C 1
ATOM 750 O O . GLU A 1 97 ? -15.267 -5.457 3.378 1.00 93.00 97 GLU A O 1
ATOM 755 N N . LYS A 1 98 ? -15.050 -5.880 1.183 1.00 92.31 98 LYS A N 1
ATOM 756 C CA . LYS A 1 98 ? -16.471 -6.187 0.986 1.00 92.31 98 LYS A CA 1
ATOM 757 C C . LYS A 1 98 ? -16.926 -7.346 1.877 1.00 92.31 98 LYS A C 1
ATOM 759 O O . LYS A 1 98 ? -17.941 -7.226 2.562 1.00 92.31 98 LYS A O 1
ATOM 764 N N . VAL A 1 99 ? -16.166 -8.443 1.902 1.00 95.56 99 VAL A N 1
ATOM 765 C CA . VAL A 1 99 ? -16.464 -9.603 2.760 1.00 95.56 99 VAL A CA 1
ATOM 766 C C . VAL A 1 99 ? -16.412 -9.220 4.242 1.00 95.56 99 VAL A C 1
ATOM 768 O O . VAL A 1 99 ? -17.282 -9.625 5.009 1.00 95.56 99 VAL A O 1
ATOM 771 N N . ALA A 1 100 ? -15.437 -8.408 4.656 1.00 93.88 100 ALA A N 1
ATOM 772 C CA . ALA A 1 100 ? -15.320 -7.939 6.034 1.00 93.88 100 ALA A CA 1
ATOM 773 C C . ALA A 1 100 ? -16.506 -7.055 6.451 1.00 93.88 100 ALA A C 1
ATOM 775 O O . ALA A 1 100 ? -16.996 -7.192 7.570 1.00 93.88 100 ALA A O 1
ATOM 776 N N . VAL A 1 101 ? -17.008 -6.195 5.558 1.00 92.94 101 VAL A N 1
ATOM 777 C CA . VAL A 1 101 ? -18.215 -5.385 5.791 1.00 92.94 101 VAL A CA 1
ATOM 778 C C . VAL A 1 101 ? -19.451 -6.269 5.950 1.00 92.94 101 VAL A C 1
ATOM 780 O O . VAL A 1 101 ? -20.225 -6.074 6.886 1.00 92.94 101 VAL A O 1
ATOM 783 N N . GLU A 1 102 ? -19.637 -7.257 5.073 1.00 93.94 102 GLU A N 1
ATOM 784 C CA . GLU A 1 102 ? -20.758 -8.202 5.166 1.00 93.94 102 GLU A CA 1
ATOM 785 C C . GLU A 1 102 ? -20.692 -9.018 6.469 1.00 93.94 102 GLU A C 1
ATOM 787 O O . GLU A 1 102 ? -21.693 -9.142 7.178 1.00 93.94 102 GLU A O 1
ATOM 792 N N . ALA A 1 103 ? -19.500 -9.497 6.839 1.00 94.69 103 ALA A N 1
ATOM 793 C CA . ALA A 1 103 ? -19.268 -10.200 8.098 1.00 94.69 103 ALA A CA 1
ATOM 794 C C . ALA A 1 103 ? -19.530 -9.306 9.319 1.00 94.69 103 ALA A C 1
ATOM 796 O O . ALA A 1 103 ? -20.161 -9.754 10.278 1.00 94.69 103 ALA A O 1
ATOM 797 N N . ARG A 1 104 ? -19.097 -8.037 9.282 1.00 95.12 104 ARG A N 1
ATOM 798 C CA . ARG A 1 104 ? -19.356 -7.051 10.341 1.00 95.12 104 ARG A CA 1
ATOM 799 C C . ARG A 1 104 ? -20.852 -6.829 10.525 1.00 95.12 104 ARG A C 1
ATOM 801 O O . ARG A 1 104 ? -21.323 -6.860 11.656 1.00 95.12 104 ARG A O 1
ATOM 808 N N . ALA A 1 105 ? -21.594 -6.640 9.435 1.00 92.19 105 ALA A N 1
ATOM 809 C CA . ALA A 1 105 ? -23.036 -6.428 9.485 1.00 92.19 105 ALA A CA 1
ATOM 810 C C . ALA A 1 105 ? -23.772 -7.659 10.041 1.00 92.19 105 ALA A C 1
ATOM 812 O O . ALA A 1 105 ? -24.610 -7.523 10.932 1.00 92.19 105 ALA A O 1
ATOM 813 N N . ALA A 1 106 ? -23.423 -8.861 9.572 1.00 93.19 106 ALA A N 1
ATOM 814 C CA . ALA A 1 106 ? -24.020 -10.107 10.052 1.00 93.19 106 ALA A CA 1
ATOM 815 C C . ALA A 1 106 ? -23.728 -10.353 11.541 1.00 93.19 106 ALA A C 1
ATOM 817 O O . ALA A 1 106 ? -24.636 -10.672 12.309 1.00 93.19 106 ALA A O 1
ATOM 818 N N . LEU A 1 107 ? -22.476 -10.158 11.968 1.00 95.12 107 LEU A N 1
ATOM 819 C CA . LEU A 1 107 ? -22.086 -10.296 13.369 1.00 95.12 107 LEU A CA 1
ATOM 820 C C . LEU A 1 107 ? -22.718 -9.208 14.243 1.00 95.12 107 LEU A C 1
ATOM 822 O O . LEU A 1 107 ? -23.145 -9.497 15.354 1.00 95.12 107 LEU A O 1
ATOM 826 N N . GLY A 1 108 ? -22.818 -7.976 13.740 1.00 93.56 108 GLY A N 1
ATOM 827 C CA . GLY A 1 108 ? -23.513 -6.879 14.407 1.00 93.56 108 GLY A CA 1
ATOM 828 C C . GLY A 1 108 ? -24.980 -7.216 14.668 1.00 93.56 108 GLY A C 1
ATOM 829 O O . GLY A 1 108 ? -25.431 -7.080 15.799 1.00 93.56 108 GLY A O 1
ATOM 830 N N . SER A 1 109 ? -25.691 -7.737 13.663 1.00 93.88 109 SER A N 1
ATOM 831 C CA . SER A 1 109 ? -27.075 -8.209 13.821 1.00 93.88 109 SER A CA 1
ATOM 832 C C . SER A 1 109 ? -27.178 -9.327 14.862 1.00 93.88 109 SER A C 1
ATOM 834 O O . SER A 1 109 ? -28.006 -9.245 15.762 1.00 93.88 109 SER A O 1
ATOM 836 N N . LEU A 1 110 ? -26.305 -10.339 14.796 1.00 94.06 110 LEU A N 1
ATOM 837 C CA . LEU A 1 110 ? -26.306 -11.440 15.763 1.00 94.06 110 LEU A CA 1
ATOM 838 C C . LEU A 1 110 ? -26.064 -10.943 17.195 1.00 94.06 110 LEU A C 1
ATOM 840 O O . LEU A 1 110 ? -26.770 -11.335 18.119 1.00 94.06 110 LEU A O 1
ATOM 844 N N . CYS A 1 111 ? -25.073 -10.073 17.387 1.00 92.75 111 CYS A N 1
ATOM 845 C CA . CYS A 1 111 ? -24.755 -9.519 18.699 1.00 92.75 111 CYS A CA 1
ATOM 846 C C . CYS A 1 111 ? -25.838 -8.572 19.227 1.00 92.75 111 CYS A C 1
ATOM 848 O O . CYS A 1 111 ? -25.900 -8.352 20.433 1.00 92.75 111 CYS A O 1
ATOM 850 N N . TYR A 1 112 ? -26.655 -7.989 18.347 1.00 91.19 112 TYR A N 1
ATOM 851 C CA . TYR A 1 112 ? -27.782 -7.150 18.739 1.00 91.19 112 TYR A CA 1
ATOM 852 C C . TYR A 1 112 ? -28.927 -7.975 19.336 1.00 91.19 112 TYR A C 1
ATOM 854 O O . TYR A 1 112 ? -29.520 -7.558 20.331 1.00 91.19 112 TYR A O 1
ATOM 862 N N . ASP A 1 113 ? -29.196 -9.148 18.758 1.00 92.12 113 ASP A N 1
ATOM 863 C CA . ASP A 1 113 ? -30.296 -10.028 19.168 1.00 92.12 113 ASP A CA 1
ATOM 864 C C . ASP A 1 113 ? -29.986 -10.841 20.438 1.00 92.12 113 ASP A C 1
ATOM 866 O O . ASP A 1 113 ? -30.900 -11.311 21.119 1.00 92.12 113 ASP A O 1
ATOM 870 N N . LEU A 1 114 ? -28.706 -11.016 20.776 1.00 91.69 114 LEU A N 1
ATOM 871 C CA . LEU A 1 114 ? -28.276 -11.738 21.974 1.00 91.69 114 LEU A CA 1
ATOM 872 C C . LEU A 1 114 ? -28.266 -10.826 23.209 1.00 91.69 114 LEU A C 1
ATOM 874 O O . LEU A 1 114 ? -27.731 -9.719 23.186 1.00 91.69 114 LEU A O 1
ATOM 878 N N . GLU A 1 115 ? -28.807 -11.327 24.322 1.00 92.19 115 GLU A N 1
ATOM 879 C CA . GLU A 1 115 ? -28.770 -10.628 25.614 1.00 92.19 115 GLU A CA 1
ATOM 880 C C . GLU A 1 115 ? -27.329 -10.476 26.135 1.00 92.19 115 GLU A C 1
ATOM 882 O O . GLU A 1 115 ? -26.944 -9.393 26.578 1.00 92.19 115 GLU A O 1
ATOM 887 N N . ASP A 1 116 ? -26.517 -11.530 25.986 1.00 93.06 116 ASP A N 1
ATOM 888 C CA . ASP A 1 116 ? -25.070 -11.518 26.215 1.00 93.06 116 ASP A CA 1
ATOM 889 C C . ASP A 1 116 ? -24.336 -12.228 25.059 1.00 93.06 116 ASP A C 1
ATOM 891 O O . ASP A 1 116 ? -24.224 -13.457 25.048 1.00 93.06 116 ASP A O 1
ATOM 895 N N . PRO A 1 117 ? -23.829 -11.488 24.056 1.00 90.81 117 PRO A N 1
ATOM 896 C CA . PRO A 1 117 ? -23.070 -12.076 22.952 1.00 90.81 117 PRO A CA 1
ATOM 897 C C . PRO A 1 117 ? -21.688 -12.608 23.373 1.00 90.81 117 PRO A C 1
ATOM 899 O O . PRO A 1 117 ? -21.025 -13.290 22.589 1.00 90.81 117 PRO A O 1
ATOM 902 N N . GLY A 1 118 ? -21.232 -12.303 24.591 1.00 94.19 118 GLY A N 1
ATOM 903 C CA . GLY A 1 118 ? -19.909 -12.662 25.080 1.00 94.19 118 GLY A CA 1
ATOM 904 C C . GLY A 1 118 ? -18.782 -11.787 24.517 1.00 94.19 118 GLY A C 1
ATOM 905 O O . GLY A 1 118 ? -18.870 -11.159 23.457 1.00 94.19 118 GLY A O 1
ATOM 906 N N . SER A 1 119 ? -17.663 -11.755 25.242 1.00 91.56 119 SER A N 1
ATOM 907 C CA . SER A 1 119 ? -16.499 -10.913 24.925 1.00 91.56 119 SER A CA 1
ATOM 908 C C . SER A 1 119 ? -15.839 -11.255 23.587 1.00 91.56 119 SER A C 1
ATOM 910 O O . SER A 1 119 ? -15.364 -10.354 22.899 1.00 91.56 119 SER A O 1
ATOM 912 N N . ASN A 1 120 ? -15.843 -12.527 23.183 1.00 93.94 120 ASN A N 1
ATOM 913 C CA . ASN A 1 120 ? -15.243 -12.963 21.920 1.00 93.94 120 ASN A CA 1
ATOM 914 C C . ASN A 1 120 ? -15.982 -12.394 20.702 1.00 93.94 120 ASN A C 1
ATOM 916 O O . ASN A 1 120 ? -15.342 -11.906 19.772 1.00 93.94 120 ASN A O 1
ATOM 920 N N . ALA A 1 121 ? -17.318 -12.422 20.712 1.00 92.44 121 ALA A N 1
ATOM 921 C CA . ALA A 1 121 ? -18.119 -11.890 19.614 1.00 92.44 121 ALA A CA 1
ATOM 922 C C . ALA A 1 121 ? -17.979 -10.364 19.517 1.00 92.44 121 ALA A C 1
ATOM 924 O O . ALA A 1 121 ? -17.785 -9.820 18.431 1.00 92.44 121 ALA A O 1
ATOM 925 N N . LEU A 1 122 ? -17.977 -9.677 20.663 1.00 91.62 122 LEU A N 1
ATOM 926 C CA . LEU A 1 122 ? -17.753 -8.232 20.741 1.00 91.62 122 LEU A CA 1
ATOM 927 C C . LEU A 1 122 ? -16.340 -7.836 20.288 1.00 91.62 122 LEU A C 1
ATOM 929 O O . LEU A 1 122 ? -16.180 -6.863 19.553 1.00 91.62 122 LEU A O 1
ATOM 933 N N . GLY A 1 123 ? -15.322 -8.611 20.668 1.00 91.94 123 GLY A N 1
ATOM 934 C CA . GLY A 1 123 ? -13.944 -8.411 20.222 1.00 91.94 123 GLY A CA 1
ATOM 935 C C . GLY A 1 123 ? -13.790 -8.598 18.711 1.00 91.94 123 GLY A C 1
ATOM 936 O O . GLY A 1 123 ? -13.180 -7.762 18.046 1.00 91.94 123 GLY A O 1
ATOM 937 N N . ALA A 1 124 ? -14.402 -9.642 18.144 1.00 94.69 124 ALA A N 1
ATOM 938 C CA . ALA A 1 124 ? -14.423 -9.856 16.698 1.00 94.69 124 ALA A CA 1
ATOM 939 C C . ALA A 1 124 ? -15.133 -8.707 15.960 1.00 94.69 124 ALA A C 1
ATOM 941 O O . ALA A 1 124 ? -14.613 -8.197 14.966 1.00 94.69 124 ALA A O 1
ATOM 942 N N . LEU A 1 125 ? -16.274 -8.244 16.479 1.00 93.50 125 LEU A N 1
ATOM 943 C CA . LEU A 1 125 ? -17.017 -7.113 15.924 1.00 93.50 125 LEU A CA 1
ATOM 944 C C . LEU A 1 125 ? -16.203 -5.812 15.956 1.00 93.50 125 LEU A C 1
ATOM 946 O O . LEU A 1 125 ? -16.214 -5.054 14.984 1.00 93.50 125 LEU A O 1
ATOM 950 N N . TYR A 1 126 ? -15.459 -5.571 17.038 1.00 92.75 126 TYR A N 1
ATOM 951 C CA . TYR A 1 126 ? -14.552 -4.431 17.150 1.00 92.75 126 TYR A CA 1
ATOM 952 C C . TYR A 1 126 ? -13.433 -4.488 16.103 1.00 92.75 126 TYR A C 1
ATOM 954 O O . TYR A 1 126 ? -13.232 -3.517 15.374 1.00 92.75 126 TYR A O 1
ATOM 962 N N . LEU A 1 127 ? -12.748 -5.629 15.966 1.00 95.00 127 LEU A N 1
ATOM 963 C CA . LEU A 1 127 ? -11.675 -5.794 14.978 1.00 95.00 127 LEU A CA 1
ATOM 964 C C . LEU A 1 127 ? -12.181 -5.605 13.544 1.00 95.00 127 LEU A C 1
ATOM 966 O O . LEU A 1 127 ? -11.551 -4.895 12.761 1.00 95.00 127 LEU A O 1
ATOM 970 N N . LEU A 1 128 ? -13.345 -6.173 13.215 1.00 93.69 128 LEU A N 1
ATOM 971 C CA . LEU A 1 128 ? -13.981 -5.971 11.912 1.00 93.69 128 LEU A CA 1
ATOM 972 C C . LEU A 1 128 ? -14.368 -4.507 11.682 1.00 93.69 128 LEU A C 1
ATOM 974 O O . LEU A 1 128 ? -14.229 -4.006 10.568 1.00 93.69 128 LEU A O 1
ATOM 978 N N . SER A 1 129 ? -14.807 -3.800 12.725 1.00 91.38 129 SER A N 1
ATOM 979 C CA . SER A 1 129 ? -15.129 -2.372 12.633 1.00 91.38 129 SER A CA 1
ATOM 980 C C . SER A 1 129 ? -13.882 -1.538 12.344 1.00 91.38 129 SER A C 1
ATOM 982 O O . SER A 1 129 ? -13.917 -0.697 11.452 1.00 91.38 129 SER A O 1
ATOM 984 N N . GLN A 1 130 ? -12.758 -1.829 13.008 1.00 91.94 130 GLN A N 1
ATOM 985 C CA . GLN A 1 130 ? -11.483 -1.149 12.754 1.00 91.94 130 GLN A CA 1
ATOM 986 C C . GLN A 1 130 ? -10.969 -1.414 11.333 1.00 91.94 130 GLN A C 1
ATOM 988 O O . GLN A 1 130 ? -10.586 -0.477 10.629 1.00 91.94 130 GLN A O 1
ATOM 993 N N . ALA A 1 131 ? -11.035 -2.670 10.880 1.00 90.75 131 ALA A N 1
ATOM 994 C CA . ALA A 1 131 ? -10.596 -3.079 9.546 1.00 90.75 131 ALA A CA 1
ATOM 995 C C . ALA A 1 131 ? -11.425 -2.465 8.402 1.00 90.75 131 ALA A C 1
ATOM 997 O O . ALA A 1 131 ? -10.942 -2.391 7.279 1.00 90.75 131 ALA A O 1
ATOM 998 N N . THR A 1 132 ? -12.648 -1.999 8.677 1.00 90.94 132 THR A N 1
ATOM 999 C CA . THR A 1 132 ? -13.585 -1.460 7.670 1.00 90.94 132 THR A CA 1
ATOM 1000 C C . THR A 1 132 ? -13.844 0.044 7.821 1.00 90.94 132 THR A C 1
ATOM 1002 O O . THR A 1 132 ? -14.763 0.582 7.207 1.00 90.94 132 THR A O 1
ATOM 1005 N N . THR A 1 133 ? -13.032 0.751 8.618 1.00 85.62 133 THR A N 1
ATOM 1006 C CA . THR A 1 133 ? -13.222 2.185 8.935 1.00 85.62 133 THR A CA 1
ATOM 1007 C C . THR A 1 133 ? -13.160 3.093 7.701 1.00 85.62 133 THR A C 1
ATOM 1009 O O . THR A 1 133 ? -13.809 4.136 7.658 1.00 85.62 133 THR A O 1
ATOM 1012 N N . TRP A 1 134 ? -12.388 2.705 6.684 1.00 83.31 134 TRP A N 1
ATOM 1013 C CA . TRP A 1 134 ? -12.185 3.500 5.468 1.00 83.31 134 TRP A CA 1
ATOM 1014 C C . TRP A 1 134 ? -13.238 3.236 4.388 1.00 83.31 134 TRP A C 1
ATOM 1016 O O . TRP A 1 134 ? -13.340 3.996 3.423 1.00 83.31 134 TRP A O 1
ATOM 1026 N N . THR A 1 135 ? -14.042 2.186 4.550 1.00 82.94 135 THR A N 1
ATOM 1027 C CA . THR A 1 135 ? -15.074 1.810 3.591 1.00 82.94 135 THR 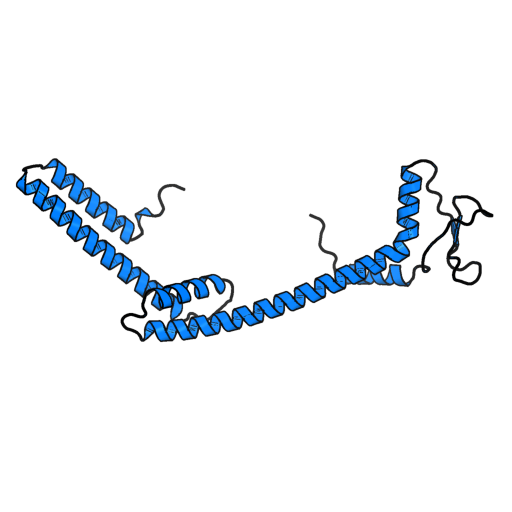A CA 1
ATOM 1028 C C . THR A 1 135 ? -16.354 2.578 3.912 1.00 82.94 135 THR A C 1
ATOM 1030 O O . THR A 1 135 ? -16.975 2.387 4.962 1.00 82.94 135 THR A O 1
ATOM 1033 N N . ALA A 1 136 ? -16.777 3.449 2.993 1.00 76.62 136 ALA A N 1
ATOM 1034 C CA . ALA A 1 136 ? -18.039 4.171 3.116 1.00 76.62 136 ALA A CA 1
ATOM 1035 C C . ALA A 1 136 ? -19.206 3.171 3.127 1.00 76.62 136 ALA A C 1
ATOM 1037 O O . ALA A 1 136 ? -19.624 2.654 2.092 1.00 76.62 136 ALA A O 1
ATOM 1038 N N . THR A 1 137 ? -19.722 2.883 4.317 1.00 77.00 137 THR A N 1
ATOM 1039 C CA . THR A 1 137 ? -20.810 1.932 4.540 1.00 77.00 137 THR A CA 1
ATOM 1040 C C . THR A 1 137 ? -21.987 2.647 5.182 1.00 77.00 137 THR A C 1
ATOM 1042 O O . THR A 1 137 ? -21.828 3.657 5.871 1.00 77.00 137 THR A O 1
ATOM 1045 N N . LYS A 1 138 ? -23.204 2.156 4.919 1.00 77.31 138 LYS A N 1
ATOM 1046 C CA . LYS A 1 138 ? -24.375 2.628 5.662 1.00 77.31 138 LYS A CA 1
ATOM 1047 C C . LYS A 1 138 ? -24.161 2.309 7.148 1.00 77.31 138 LYS A C 1
ATOM 1049 O O . LYS A 1 138 ? -23.546 1.283 7.435 1.00 77.31 138 LYS A O 1
ATOM 1054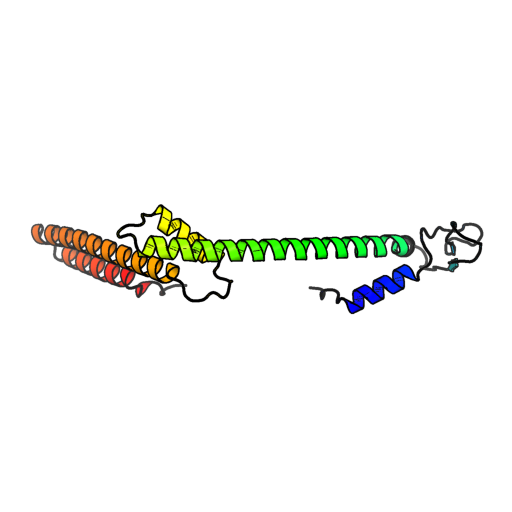 N N . PRO A 1 139 ? -24.678 3.141 8.068 1.00 74.06 139 PRO A N 1
ATOM 1055 C CA . PRO A 1 139 ? -24.690 2.796 9.482 1.00 74.06 139 PRO A CA 1
ATOM 1056 C C . PRO A 1 139 ? -25.304 1.404 9.654 1.00 74.06 139 PRO A C 1
ATOM 1058 O O . PRO A 1 139 ? -26.417 1.168 9.182 1.00 74.06 139 PRO A O 1
ATOM 1061 N N . ASP A 1 140 ? -24.566 0.495 10.279 1.00 80.06 140 ASP A N 1
ATOM 1062 C CA . ASP A 1 140 ? -25.035 -0.840 10.632 1.00 80.06 140 ASP A CA 1
ATOM 1063 C C . ASP A 1 140 ? -25.172 -0.971 12.154 1.00 80.06 140 ASP A C 1
ATOM 1065 O O . ASP A 1 140 ? -24.833 -0.064 12.925 1.00 80.06 140 ASP A O 1
ATOM 1069 N N . ASP A 1 141 ? -25.717 -2.101 12.598 1.00 83.19 141 ASP A N 1
ATOM 1070 C CA . ASP A 1 141 ? -25.943 -2.344 14.020 1.00 83.19 141 ASP A CA 1
ATOM 1071 C C . ASP A 1 141 ? -24.641 -2.599 14.793 1.00 83.19 141 ASP A C 1
ATOM 1073 O O . ASP A 1 141 ? -24.655 -2.556 16.021 1.00 83.19 141 ASP A O 1
ATOM 1077 N N . ALA A 1 142 ? -23.493 -2.762 14.120 1.00 82.19 142 ALA A N 1
ATOM 1078 C CA . ALA A 1 142 ? -22.214 -2.987 14.788 1.00 82.19 142 ALA A CA 1
ATOM 1079 C C . ALA A 1 142 ? -21.835 -1.815 15.704 1.00 82.19 142 ALA A C 1
ATOM 1081 O O . ALA A 1 142 ? -21.504 -2.020 16.872 1.00 82.19 142 ALA A O 1
ATOM 1082 N N . LEU A 1 143 ? -21.957 -0.578 15.208 1.00 83.69 143 LEU A N 1
ATOM 1083 C CA . LEU A 1 143 ? -21.688 0.620 16.011 1.00 83.69 143 LEU A CA 1
ATOM 1084 C C . LEU A 1 143 ? -22.651 0.743 17.194 1.00 83.69 143 LEU A C 1
ATOM 1086 O O . LEU A 1 143 ? -22.242 1.143 18.282 1.00 83.69 143 LEU A O 1
ATOM 1090 N N . ARG A 1 144 ? -23.921 0.365 17.006 1.00 87.00 144 ARG A N 1
ATOM 1091 C CA . ARG A 1 144 ? -24.924 0.388 18.079 1.00 87.00 144 ARG A CA 1
ATOM 1092 C C . ARG A 1 144 ? -24.618 -0.645 19.155 1.00 87.00 144 ARG A C 1
ATOM 1094 O O . ARG A 1 144 ? -24.696 -0.320 20.335 1.00 87.00 144 ARG A O 1
ATOM 1101 N N . VAL A 1 145 ? -24.248 -1.861 18.759 1.00 87.62 145 VAL A N 1
ATOM 1102 C CA . VAL A 1 145 ? -23.860 -2.941 19.676 1.00 87.62 145 VAL A CA 1
ATOM 1103 C C . VAL A 1 145 ? -22.620 -2.551 20.475 1.00 87.62 145 VAL A C 1
ATOM 1105 O O . VAL A 1 145 ? -22.618 -2.687 21.698 1.00 87.62 145 VAL A O 1
ATOM 1108 N N . LEU A 1 146 ? -21.585 -2.026 19.812 1.00 87.50 146 LEU A N 1
ATOM 1109 C CA . LEU A 1 146 ? -20.359 -1.595 20.486 1.00 87.50 146 LEU A CA 1
ATOM 1110 C C . LEU A 1 146 ? -20.625 -0.431 21.449 1.00 87.50 146 LEU A C 1
ATOM 1112 O O . LEU A 1 146 ? -20.156 -0.474 22.582 1.00 87.50 146 LEU A O 1
ATOM 1116 N N . ALA A 1 147 ? -21.438 0.553 21.050 1.00 88.12 147 ALA A N 1
ATOM 1117 C CA . ALA A 1 147 ? -21.837 1.655 21.927 1.00 88.12 147 ALA A CA 1
ATOM 1118 C C . ALA A 1 147 ? -22.661 1.177 23.135 1.00 88.12 147 ALA A C 1
ATOM 1120 O O . ALA A 1 147 ? -22.420 1.619 24.257 1.00 88.12 147 ALA A O 1
ATOM 1121 N N . LYS A 1 148 ? -23.598 0.237 22.934 1.00 90.00 148 LYS A N 1
ATOM 1122 C CA . LYS A 1 148 ? -24.367 -0.383 24.026 1.00 90.00 148 LYS A CA 1
ATOM 1123 C C . LYS A 1 148 ? -23.436 -1.097 25.006 1.00 90.00 148 LYS A C 1
ATOM 1125 O O . LYS A 1 148 ? -23.576 -0.915 26.211 1.00 90.00 148 LYS A O 1
ATOM 1130 N N . ARG A 1 149 ? -22.470 -1.875 24.503 1.00 88.81 149 ARG A N 1
ATOM 1131 C CA . ARG A 1 149 ? -21.491 -2.567 25.349 1.00 88.81 149 ARG A CA 1
ATOM 1132 C C . ARG A 1 149 ? -20.627 -1.587 26.134 1.00 88.81 149 ARG A C 1
ATOM 1134 O O . ARG A 1 149 ? -20.423 -1.817 27.320 1.00 88.81 149 ARG A O 1
ATOM 1141 N N . ASP A 1 150 ? -20.129 -0.536 25.489 1.00 87.06 150 ASP A N 1
ATOM 1142 C CA . ASP A 1 150 ? -19.327 0.501 26.145 1.00 87.06 150 ASP A CA 1
ATOM 1143 C C . ASP A 1 150 ? -20.112 1.155 27.292 1.00 87.06 150 ASP A C 1
ATOM 1145 O O . ASP A 1 150 ? -19.625 1.216 28.418 1.00 87.06 150 ASP A O 1
ATOM 1149 N N . ALA A 1 151 ? -21.380 1.511 27.055 1.00 89.12 151 ALA A N 1
ATOM 1150 C CA . ALA A 1 151 ? -22.265 2.026 28.097 1.00 89.12 151 ALA A CA 1
ATOM 1151 C C . ALA A 1 151 ? -22.450 1.033 29.260 1.00 89.12 151 ALA A C 1
ATOM 1153 O O . ALA A 1 151 ? -22.308 1.417 30.417 1.00 89.12 151 ALA A O 1
ATOM 1154 N N . THR A 1 152 ? -22.695 -0.253 28.976 1.00 89.12 152 THR A N 1
ATOM 1155 C CA . THR A 1 152 ? -22.827 -1.288 30.018 1.00 89.12 152 THR A CA 1
ATOM 1156 C C . THR A 1 152 ? -21.543 -1.472 30.827 1.00 89.12 152 THR A C 1
ATOM 1158 O O . THR A 1 152 ? -21.607 -1.648 32.041 1.00 89.12 152 THR A O 1
ATOM 1161 N N . VAL A 1 153 ? -20.373 -1.442 30.179 1.00 85.12 153 VAL A N 1
ATOM 1162 C CA . VAL A 1 153 ? -19.077 -1.558 30.867 1.00 85.12 153 VAL A CA 1
ATOM 1163 C C . VAL A 1 153 ? -18.838 -0.346 31.764 1.00 85.12 153 VAL A C 1
ATOM 1165 O O . VAL A 1 153 ? -18.425 -0.525 32.907 1.00 85.12 153 VAL A O 1
ATOM 1168 N N . ARG A 1 154 ? -19.148 0.866 31.292 1.00 84.50 154 ARG A N 1
ATOM 1169 C CA . ARG A 1 154 ? -19.053 2.086 32.105 1.00 84.50 154 ARG A CA 1
ATOM 1170 C C . ARG A 1 154 ? -19.997 2.055 33.302 1.00 84.50 154 ARG A C 1
ATOM 1172 O O . ARG A 1 154 ? -19.568 2.358 34.406 1.00 84.50 154 ARG A O 1
ATOM 1179 N N . GLU A 1 155 ? -21.247 1.639 33.113 1.00 89.12 155 GLU A N 1
ATOM 1180 C CA . GLU A 1 155 ? -22.221 1.526 34.206 1.00 89.12 155 GLU A CA 1
ATOM 1181 C C . GLU A 1 155 ? -21.794 0.481 35.250 1.00 89.12 155 GLU A C 1
ATOM 1183 O O . GLU A 1 155 ? -21.918 0.710 36.451 1.00 89.12 155 GLU A O 1
ATOM 1188 N N . ALA A 1 156 ? -21.248 -0.658 34.809 1.00 87.81 156 ALA A N 1
ATOM 1189 C CA . ALA A 1 156 ? -20.708 -1.668 35.715 1.00 87.81 156 ALA A CA 1
ATOM 1190 C C . ALA A 1 156 ? -19.499 -1.139 36.504 1.00 87.81 156 ALA A C 1
ATOM 1192 O O . ALA A 1 156 ? -19.438 -1.340 37.715 1.00 87.81 156 ALA A O 1
ATOM 1193 N N . ALA A 1 157 ? -18.585 -0.426 35.839 1.00 82.00 157 ALA A N 1
ATOM 1194 C CA . ALA A 1 157 ? -17.432 0.195 36.485 1.00 82.00 157 ALA A CA 1
ATOM 1195 C C . ALA A 1 157 ? -17.847 1.275 37.498 1.00 82.00 157 ALA A C 1
ATOM 1197 O O . ALA A 1 157 ? -17.266 1.349 38.576 1.00 82.00 157 ALA A O 1
ATOM 1198 N N . LEU A 1 158 ? -18.877 2.072 37.188 1.00 86.06 158 LEU A N 1
ATOM 1199 C CA . LEU A 1 158 ? -19.456 3.046 38.116 1.00 86.06 158 LEU A CA 1
ATOM 1200 C C . LEU A 1 158 ? -20.045 2.368 39.356 1.00 86.06 158 LEU A C 1
ATOM 1202 O O . LEU A 1 158 ? -19.732 2.776 40.467 1.00 86.06 158 LEU A O 1
ATOM 1206 N N . ARG A 1 159 ? -20.830 1.297 39.187 1.00 89.06 159 ARG A N 1
ATOM 1207 C CA . ARG A 1 159 ? -21.391 0.546 40.324 1.00 89.06 159 ARG A CA 1
ATOM 1208 C C . ARG A 1 159 ? -20.313 -0.090 41.204 1.00 89.06 159 ARG A C 1
ATOM 1210 O O . ARG A 1 159 ? -20.451 -0.104 42.423 1.00 89.06 159 ARG A O 1
ATOM 1217 N N . GLU A 1 160 ? -19.246 -0.619 40.607 1.00 88.12 160 GLU A N 1
ATOM 1218 C CA . GLU A 1 160 ? -18.099 -1.149 41.357 1.00 88.12 160 GLU A CA 1
ATOM 1219 C C . GLU A 1 160 ? -17.373 -0.035 42.126 1.00 88.12 160 GLU A C 1
AT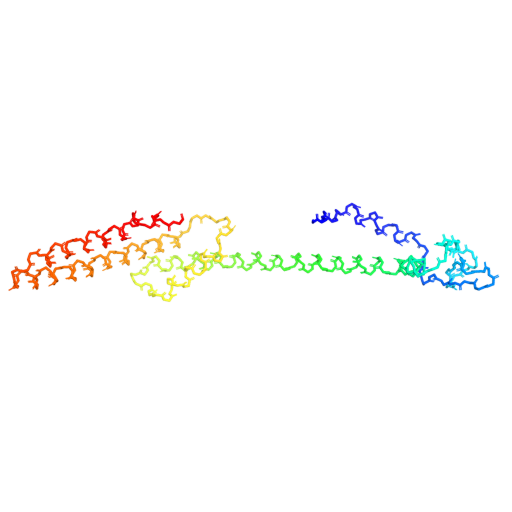OM 1221 O O . GLU A 1 160 ? -17.084 -0.191 43.312 1.00 88.12 160 GLU A O 1
ATOM 1226 N N . ALA A 1 161 ? -17.154 1.116 41.484 1.00 81.94 161 ALA A N 1
ATOM 1227 C CA . ALA A 1 161 ? -16.558 2.293 42.110 1.00 81.94 161 ALA A CA 1
ATOM 1228 C C . ALA A 1 161 ? -17.395 2.825 43.285 1.00 81.94 161 ALA A C 1
ATOM 1230 O O . ALA A 1 161 ? -16.839 3.123 44.340 1.00 81.94 161 ALA A O 1
ATOM 1231 N N . GLU A 1 162 ? -18.719 2.906 43.130 1.00 87.25 162 GLU A N 1
ATOM 1232 C CA . GLU A 1 162 ? -19.655 3.285 44.197 1.00 87.25 162 GLU A CA 1
ATOM 1233 C C . GLU A 1 162 ? -19.587 2.312 45.380 1.00 87.25 162 GLU A C 1
ATOM 1235 O O . GLU A 1 162 ? -19.556 2.749 46.529 1.00 87.25 162 GLU A O 1
ATOM 1240 N N . GLY A 1 163 ? -19.497 1.004 45.111 1.00 90.06 163 GLY A N 1
ATOM 1241 C CA . GLY A 1 163 ? -19.315 -0.013 46.148 1.00 90.06 163 GLY A CA 1
ATOM 1242 C C . GLY A 1 163 ? -18.026 0.195 46.946 1.00 90.06 163 GLY A C 1
ATOM 1243 O O . GLY A 1 163 ? -18.067 0.282 48.171 1.00 90.06 163 GLY A O 1
ATOM 1244 N N . VAL A 1 164 ? -16.892 0.365 46.256 1.00 88.56 164 VAL A N 1
ATOM 1245 C CA . VAL A 1 164 ? -15.590 0.627 46.898 1.00 88.56 164 VAL A CA 1
ATOM 1246 C C . VAL A 1 164 ? -15.605 1.941 47.684 1.00 88.56 164 VAL A C 1
ATOM 1248 O O . VAL A 1 164 ? -15.076 2.004 48.794 1.00 88.56 164 VAL A O 1
ATOM 1251 N N . ALA A 1 165 ? -16.212 2.996 47.138 1.00 84.75 165 ALA A N 1
ATOM 1252 C CA . ALA A 1 165 ? -16.329 4.280 47.820 1.00 84.75 165 ALA A CA 1
ATOM 1253 C C . ALA A 1 165 ? -17.182 4.175 49.093 1.00 84.75 165 ALA A C 1
ATOM 1255 O O . ALA A 1 165 ? -16.794 4.727 50.122 1.00 84.75 165 ALA A O 1
ATOM 1256 N N . SER A 1 166 ? -18.293 3.431 49.047 1.00 89.44 166 SER A N 1
ATOM 1257 C CA . SER A 1 166 ? -19.137 3.166 50.217 1.00 89.44 166 SER A CA 1
ATOM 1258 C C . SER A 1 166 ? -18.368 2.412 51.302 1.00 89.44 166 SER A C 1
ATOM 1260 O O . SER A 1 166 ? -18.378 2.834 52.454 1.00 89.44 166 SER A O 1
ATOM 1262 N N . GLU A 1 167 ? -17.640 1.349 50.945 1.00 93.00 167 GLU A N 1
ATOM 1263 C CA . GLU A 1 167 ? -16.828 0.583 51.902 1.00 93.00 167 GLU A CA 1
ATOM 1264 C C . GLU A 1 167 ? -15.734 1.444 52.554 1.00 93.00 167 GLU A C 1
ATOM 1266 O O . GLU A 1 167 ? -15.487 1.351 53.759 1.00 93.00 167 GLU A O 1
ATOM 1271 N N . LEU A 1 168 ? -15.079 2.311 51.772 1.00 90.19 168 LEU A N 1
ATOM 1272 C CA . LEU A 1 168 ? -14.081 3.251 52.288 1.00 90.19 168 LEU A CA 1
ATOM 1273 C C . LEU A 1 168 ? -14.696 4.293 53.223 1.00 90.19 168 LEU A C 1
ATOM 1275 O O . LEU A 1 168 ? -14.076 4.638 54.233 1.00 90.19 168 LEU A O 1
ATOM 1279 N N . PHE A 1 169 ? -15.887 4.791 52.889 1.00 88.62 169 PHE A N 1
ATOM 1280 C CA . PHE A 1 169 ? -16.617 5.753 53.704 1.00 88.62 169 PHE A CA 1
ATOM 1281 C C . PHE A 1 169 ? -17.014 5.145 55.053 1.00 88.62 169 PHE A C 1
ATOM 1283 O O . PHE A 1 169 ? -16.679 5.717 56.091 1.00 88.62 169 PHE A O 1
ATOM 1290 N N . ASP A 1 170 ? -17.619 3.955 55.052 1.00 91.88 170 ASP A N 1
ATOM 1291 C CA . ASP A 1 170 ? -18.007 3.241 56.273 1.00 91.88 170 ASP A CA 1
ATOM 1292 C C . ASP A 1 170 ? -16.781 2.967 57.161 1.00 91.88 170 ASP A C 1
ATOM 1294 O O . ASP A 1 170 ? -16.776 3.271 58.355 1.00 91.88 170 ASP A O 1
ATOM 1298 N N . ALA A 1 171 ? -15.673 2.505 56.569 1.00 92.12 171 ALA A N 1
ATOM 1299 C CA . ALA A 1 171 ? -14.428 2.267 57.298 1.00 92.12 171 ALA A CA 1
ATOM 1300 C C . ALA A 1 171 ? -13.790 3.552 57.866 1.00 92.12 171 ALA A C 1
ATOM 1302 O O . ALA A 1 171 ? -13.025 3.495 58.837 1.00 92.12 171 ALA A O 1
ATOM 1303 N N . ALA A 1 172 ? -14.009 4.713 57.246 1.00 90.56 172 ALA A N 1
ATOM 1304 C CA . ALA A 1 172 ? -13.543 6.000 57.757 1.00 90.56 172 ALA A CA 1
ATOM 1305 C C . ALA A 1 172 ? -14.429 6.495 58.911 1.00 90.56 172 ALA A C 1
ATOM 1307 O O . ALA A 1 172 ? -13.897 6.935 59.935 1.00 90.56 172 ALA A O 1
ATOM 1308 N N . ASP A 1 173 ? -15.751 6.359 58.779 1.00 91.12 173 ASP A N 1
ATOM 1309 C CA . ASP A 1 173 ? -16.726 6.735 59.807 1.00 91.12 173 ASP A CA 1
ATOM 1310 C C . ASP A 1 173 ? -16.540 5.909 61.088 1.00 91.12 173 ASP A C 1
ATOM 1312 O O . ASP A 1 173 ? -16.402 6.471 62.176 1.00 91.12 173 ASP A O 1
ATOM 1316 N N . GLU A 1 174 ? -16.365 4.588 60.961 1.00 94.94 174 GLU A N 1
ATOM 1317 C CA . GLU A 1 174 ? -16.069 3.692 62.091 1.00 94.94 174 GLU A CA 1
ATOM 1318 C C . GLU A 1 174 ? -14.795 4.088 62.861 1.00 94.94 174 GLU A C 1
ATOM 1320 O O . GLU A 1 174 ? -14.678 3.839 64.065 1.00 94.94 174 GLU A O 1
ATOM 1325 N N . ARG A 1 175 ? -13.833 4.732 62.187 1.00 94.75 175 ARG A N 1
ATOM 1326 C CA . ARG A 1 175 ? -12.579 5.222 62.786 1.00 94.75 175 ARG A CA 1
ATOM 1327 C C . ARG A 1 175 ? -12.657 6.671 63.275 1.00 94.75 175 ARG A C 1
ATOM 1329 O O . ARG A 1 175 ? -11.706 7.136 63.905 1.00 94.75 175 ARG A O 1
ATOM 1336 N N . GLY A 1 176 ? -13.744 7.391 62.992 1.00 94.88 176 GLY A N 1
ATOM 1337 C CA . GLY A 1 176 ? -13.837 8.838 63.199 1.00 94.88 176 GLY A CA 1
ATOM 1338 C C . GLY A 1 176 ? -12.852 9.641 62.335 1.00 94.88 176 GLY A C 1
ATOM 1339 O O . GLY A 1 176 ? -12.481 10.761 62.697 1.00 94.88 176 GLY A O 1
ATOM 1340 N N . ASP A 1 177 ? -12.395 9.072 61.217 1.00 94.31 177 ASP A N 1
ATOM 1341 C CA . ASP A 1 177 ? -11.409 9.670 60.318 1.00 94.31 177 ASP A CA 1
ATOM 1342 C C . ASP A 1 177 ? -12.089 10.537 59.251 1.00 94.31 177 ASP A C 1
ATOM 1344 O O . ASP A 1 177 ? -12.392 10.110 58.136 1.00 94.31 177 ASP A O 1
ATOM 1348 N N . ARG A 1 178 ? -12.308 11.806 59.599 1.00 90.69 178 ARG A N 1
ATOM 1349 C CA . ARG A 1 178 ? -12.959 12.779 58.713 1.00 90.69 178 ARG A CA 1
ATOM 1350 C C . ARG A 1 178 ? -12.180 13.034 57.416 1.00 90.69 178 ARG A C 1
ATOM 1352 O O . ARG A 1 178 ? -12.795 13.333 56.399 1.00 90.69 178 ARG A O 1
ATOM 1359 N N . ALA A 1 179 ? -10.850 12.921 57.452 1.00 89.06 179 ALA A N 1
ATOM 1360 C CA . ALA A 1 179 ? -10.013 13.103 56.268 1.00 89.06 179 ALA A CA 1
ATOM 1361 C C . ALA A 1 179 ? -10.138 11.904 55.316 1.00 89.06 179 ALA A C 1
ATOM 1363 O O . ALA A 1 179 ? -10.202 12.086 54.103 1.00 89.06 179 ALA A O 1
ATOM 1364 N N . GLY A 1 180 ? -10.242 10.689 55.863 1.00 85.12 180 GLY A N 1
ATOM 1365 C CA . GLY A 1 180 ? -10.528 9.480 55.088 1.00 85.12 180 GLY A CA 1
ATOM 1366 C C . GLY A 1 180 ? -11.851 9.562 54.318 1.00 85.12 180 GLY A C 1
ATOM 1367 O O . GLY A 1 180 ? -11.892 9.201 53.143 1.00 85.12 180 GLY A O 1
ATOM 1368 N N . ALA A 1 181 ? -12.901 10.106 54.941 1.00 84.88 181 ALA A N 1
ATOM 1369 C CA . ALA A 1 181 ? -14.201 10.300 54.296 1.00 84.88 181 ALA A CA 1
ATOM 1370 C C . ALA A 1 181 ? -14.140 11.295 53.117 1.00 84.88 181 ALA A C 1
ATOM 1372 O O . ALA A 1 181 ? -14.691 11.023 52.053 1.00 84.88 181 ALA A O 1
ATOM 1373 N N . GLU A 1 182 ? -13.417 12.409 53.271 1.00 88.31 182 GLU A N 1
ATOM 1374 C CA . GLU A 1 182 ? -13.244 13.410 52.205 1.00 88.31 182 GLU A CA 1
ATOM 1375 C C . GLU A 1 182 ? -12.464 12.843 51.005 1.00 88.31 182 GLU A C 1
ATOM 1377 O O . GLU A 1 182 ? -12.793 13.109 49.849 1.00 88.31 182 GLU A O 1
ATOM 1382 N N . VAL A 1 183 ? -11.453 12.006 51.258 1.00 87.56 183 VAL A N 1
ATOM 1383 C CA . VAL A 1 183 ? -10.700 11.327 50.192 1.00 87.56 183 VAL A CA 1
ATOM 1384 C C . VAL A 1 183 ? -11.574 10.314 49.448 1.00 87.56 183 VAL A C 1
ATOM 1386 O O . VAL A 1 183 ? -11.487 10.234 48.222 1.00 87.56 183 VAL A O 1
ATOM 1389 N N . ALA A 1 184 ? -12.431 9.564 50.148 1.00 82.62 184 ALA A N 1
ATOM 1390 C CA . ALA A 1 184 ? -13.365 8.634 49.511 1.00 82.62 184 ALA A CA 1
ATOM 1391 C C . ALA A 1 184 ? -14.340 9.364 48.567 1.00 82.62 184 ALA A C 1
ATOM 1393 O O . ALA A 1 184 ? -14.547 8.922 47.436 1.00 82.62 184 ALA A O 1
ATOM 1394 N N . GLU A 1 185 ? -14.854 10.525 48.982 1.00 85.62 185 GLU A N 1
ATOM 1395 C CA . GLU A 1 185 ? -15.723 11.376 48.159 1.00 85.62 185 GLU A CA 1
ATOM 1396 C C . GLU A 1 185 ? -14.995 11.912 46.913 1.00 85.62 185 GLU A C 1
ATOM 1398 O O . GLU A 1 185 ? -15.515 11.827 45.801 1.00 85.62 185 GLU A O 1
ATOM 1403 N N . GLN A 1 186 ? -13.748 12.377 47.060 1.00 88.75 186 GLN A N 1
ATOM 1404 C CA . GLN A 1 186 ? -12.931 12.829 45.925 1.00 88.75 186 GLN A CA 1
ATOM 1405 C C . GLN A 1 186 ? -12.621 11.701 44.930 1.00 88.75 186 GLN A C 1
ATOM 1407 O O . GLN A 1 186 ? -12.573 11.936 43.720 1.00 88.75 186 GLN A O 1
ATOM 1412 N N . ILE A 1 187 ? -12.395 10.477 45.420 1.00 85.56 187 ILE A N 1
ATOM 1413 C CA . ILE A 1 187 ? -12.176 9.301 44.568 1.00 85.56 187 ILE A CA 1
ATOM 1414 C C . ILE A 1 187 ? -13.452 8.971 43.789 1.00 85.56 187 ILE A C 1
ATOM 1416 O O . ILE A 1 187 ? -13.367 8.754 42.578 1.00 85.56 187 ILE A O 1
ATOM 1420 N N . ALA A 1 188 ? -14.615 8.985 44.445 1.00 83.25 188 ALA A N 1
ATOM 1421 C CA . ALA A 1 188 ? -15.902 8.739 43.798 1.00 83.25 188 ALA A CA 1
ATOM 1422 C C . ALA A 1 188 ? -16.199 9.780 42.704 1.00 83.25 188 ALA A C 1
ATOM 1424 O O . ALA A 1 188 ? -16.487 9.409 41.565 1.00 83.25 188 ALA A O 1
ATOM 1425 N N . ASP A 1 189 ? -16.032 11.071 43.009 1.00 86.44 189 ASP A N 1
ATOM 1426 C CA . ASP A 1 189 ? -16.240 12.169 42.054 1.00 86.44 189 ASP A CA 1
ATOM 1427 C C . ASP A 1 189 ? -15.299 12.059 40.842 1.00 86.44 189 ASP A C 1
ATOM 1429 O O . ASP A 1 189 ? -15.707 12.198 39.686 1.00 86.44 189 ASP A O 1
ATOM 1433 N N . ARG A 1 190 ? -14.028 11.716 41.077 1.00 88.25 190 ARG A N 1
ATOM 1434 C CA . ARG A 1 190 ? -13.070 11.494 39.989 1.00 88.25 190 ARG A CA 1
ATOM 1435 C C . ARG A 1 190 ? -13.448 10.295 39.118 1.00 88.25 190 ARG A C 1
ATOM 1437 O O . ARG A 1 190 ? -13.376 10.391 37.895 1.00 88.25 190 ARG A O 1
ATOM 1444 N N . MET A 1 191 ? -13.840 9.169 39.715 1.00 83.50 191 MET A N 1
ATOM 1445 C CA . MET A 1 191 ? -14.251 7.988 38.948 1.00 83.50 191 MET A CA 1
ATOM 1446 C C . MET A 1 191 ? -15.507 8.260 38.112 1.00 83.50 191 MET A C 1
ATOM 1448 O O . MET A 1 191 ? -15.553 7.840 36.954 1.00 83.50 191 MET A O 1
ATOM 1452 N N . ALA A 1 192 ? -16.459 9.041 38.634 1.00 82.12 192 ALA A N 1
ATOM 1453 C CA . ALA A 1 192 ? -17.621 9.502 37.877 1.00 82.12 192 ALA A CA 1
ATOM 1454 C C . ALA A 1 192 ? -17.213 10.332 36.646 1.00 82.12 192 ALA A C 1
ATOM 1456 O O . ALA A 1 192 ? -17.637 10.039 35.525 1.00 82.12 192 ALA A O 1
ATOM 1457 N N . ARG A 1 193 ? -16.293 11.295 36.812 1.00 85.69 193 ARG A N 1
ATOM 1458 C CA . ARG A 1 193 ? -15.770 12.098 35.689 1.00 85.69 193 ARG A CA 1
ATOM 1459 C C . ARG A 1 193 ? -15.045 11.268 34.626 1.00 85.69 193 ARG A C 1
ATOM 1461 O O . ARG A 1 193 ? -15.175 11.550 33.431 1.00 85.69 193 ARG A O 1
ATOM 1468 N N . ILE A 1 194 ? -14.286 10.251 35.038 1.00 81.94 194 ILE A N 1
ATOM 1469 C CA . ILE A 1 194 ? -13.605 9.330 34.115 1.00 81.94 194 ILE A CA 1
ATOM 1470 C C . ILE A 1 194 ? -14.630 8.514 33.315 1.00 81.94 194 ILE A C 1
ATOM 1472 O O . ILE A 1 194 ? -14.493 8.408 32.095 1.00 81.94 194 ILE A O 1
ATOM 1476 N N . ALA A 1 195 ? -15.671 7.980 33.961 1.00 78.19 195 ALA A N 1
ATOM 1477 C CA . ALA A 1 195 ? -16.708 7.189 33.294 1.00 78.19 195 ALA A CA 1
ATOM 1478 C C . ALA A 1 195 ? -17.531 8.013 32.282 1.00 78.19 195 ALA A C 1
ATOM 1480 O O . ALA A 1 195 ? -17.827 7.537 31.179 1.00 78.19 195 ALA A O 1
ATOM 1481 N N . ASP A 1 196 ? -17.81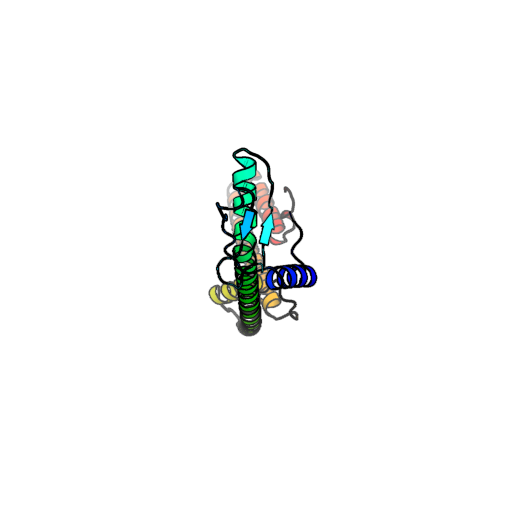7 9.275 32.607 1.00 80.12 196 ASP A N 1
ATOM 1482 C CA . ASP A 1 196 ? -18.490 10.218 31.705 1.00 80.12 196 ASP A CA 1
ATOM 1483 C C . ASP A 1 196 ? -17.601 10.678 30.537 1.00 80.12 196 ASP A C 1
ATOM 1485 O O . ASP A 1 196 ? -18.070 11.323 29.597 1.00 80.12 196 ASP A O 1
ATOM 1489 N N . GLY A 1 197 ? -16.306 10.348 30.564 1.00 79.69 197 GLY A N 1
ATOM 1490 C CA . GLY A 1 197 ? -15.338 10.768 29.554 1.00 79.69 197 GLY A CA 1
ATOM 1491 C C . GLY A 1 197 ? -15.004 12.262 29.604 1.00 79.69 197 GLY A C 1
ATOM 1492 O O . GLY A 1 197 ? -14.385 12.775 28.673 1.00 79.69 197 GLY A O 1
ATOM 1493 N N . THR A 1 198 ? -15.381 12.969 30.674 1.00 80.25 198 THR A N 1
ATOM 1494 C CA . THR A 1 198 ? -15.144 14.415 30.827 1.00 80.25 198 THR A CA 1
ATOM 1495 C C . THR A 1 198 ? -13.705 14.743 31.242 1.00 80.25 198 THR A C 1
ATOM 1497 O O . THR A 1 198 ? -13.227 15.840 30.960 1.00 80.25 198 THR A O 1
ATOM 1500 N N . GLU A 1 199 ? -12.970 13.788 31.824 1.00 77.06 199 GLU A N 1
ATOM 1501 C CA . GLU A 1 199 ? -11.550 13.945 32.193 1.00 77.06 199 GLU A CA 1
ATOM 1502 C C . GLU A 1 199 ? -10.547 13.556 31.081 1.00 77.06 199 GLU A C 1
ATOM 1504 O O . GLU A 1 199 ? -9.361 13.862 31.194 1.00 77.06 199 GLU A O 1
ATOM 1509 N N . ALA A 1 200 ? -10.982 12.939 29.974 1.00 57.25 200 ALA A N 1
ATOM 1510 C CA . ALA A 1 200 ? -10.075 12.333 28.984 1.00 57.25 200 ALA A CA 1
ATOM 1511 C C . ALA A 1 200 ? -9.277 13.324 28.095 1.00 57.25 200 ALA A C 1
ATOM 1513 O O . ALA A 1 200 ? -8.498 12.888 27.251 1.00 57.25 200 ALA A O 1
ATOM 1514 N N . GLY A 1 201 ? -9.443 14.643 28.258 1.00 54.12 201 GLY A N 1
ATOM 1515 C CA . GLY A 1 201 ? -8.816 15.668 27.401 1.00 54.12 201 GLY A CA 1
ATOM 1516 C C . GLY A 1 201 ? -7.768 16.571 28.064 1.00 54.12 201 GLY A C 1
ATOM 1517 O O . GLY A 1 201 ? -7.254 17.478 27.413 1.00 54.12 201 GLY A O 1
ATOM 1518 N N . GLY A 1 202 ? -7.465 16.389 29.351 1.00 54.22 202 GLY A N 1
ATOM 1519 C CA . GLY A 1 202 ? -6.570 17.281 30.090 1.00 54.22 202 GLY A CA 1
ATOM 1520 C C . GLY A 1 202 ? -5.133 16.769 30.144 1.00 54.22 202 GLY A C 1
ATOM 1521 O O . GLY A 1 202 ? -4.807 16.067 31.091 1.00 54.22 202 GLY A O 1
ATOM 1522 N N . GLN A 1 203 ? -4.296 17.197 29.189 1.00 49.03 203 GLN A N 1
ATOM 1523 C CA . GLN A 1 203 ? -2.830 17.009 29.057 1.00 49.03 203 GLN A CA 1
ATOM 1524 C C . GLN A 1 203 ? -2.416 16.087 27.899 1.00 49.03 203 GLN A C 1
ATOM 1526 O O . GLN A 1 203 ? -2.023 14.939 28.095 1.00 49.03 203 GLN A O 1
ATOM 1531 N N . ALA A 1 204 ? -2.442 16.646 26.688 1.00 45.22 204 ALA A N 1
ATOM 1532 C CA . ALA A 1 204 ? -1.596 16.249 25.565 1.00 45.22 204 ALA A CA 1
ATOM 1533 C C . ALA A 1 204 ? -1.016 17.515 24.924 1.00 45.22 204 ALA A C 1
ATOM 1535 O O . ALA A 1 204 ? -1.759 18.524 24.870 1.00 45.22 204 ALA A O 1
#

Secondary structure (DSSP, 8-state):
-PPPPPHHHHHHHHHHHHHSPPS-EEE-GGG-TTEEEESSSSTTTTEEE----SSHHHHHHHHHHHHHHHHHHHHHHHHHHHHHHHHHHHHHHHHHHHHHHHHHHHHHHHHHH-S--HHHHHHHHHHHHHHTTTS-----HHHHHHHHHHHHHHHHHHHHHHHHHHHHHHHHHTTT-HHHHHHHHHHHHHHHHHHTTSSTTS--

Sequence (204 aa):
MTARLSPERETEIRNRAEAATPGPWVEYADYGKDFYAYTGGPYLRGVGTLNLGDGEDADADREFITHAAEDVPALLAELAAARAERVEARKRVDELEKVAVEARAALGSLCYDLEDPGSNALGALYLLSQATTWTATKPDDALRVLAKRDATVREAALREAEGVASELFDAADERGDRAGAEVAEQIADRMARIADGTEAGGQA